Protein AF-D1VRU9-F1 (afdb_monomer)

InterPro domains:
  IPR003791 Protein of unknown function UPF0178 [PF02639] (17-142)
  IPR003791 Protein of unknown function UPF0178 [PTHR35146] (1-145)

pLDDT: mean 89.16, std 7.34, range [64.25, 97.62]

Secondary structure (DSSP, 8-state):
--EEEPTTGGGTHHHHHHHHHHHT--EEEEEETT-----SSSEEEEE-SSTTHHHHHHHHH--TT-EEE-S-HHHHHHHHHTT-EEE-TTSPEE-TTTHHHHHHHHHHHHHHHHTT-PPP-PPPPHHHHHHHHHHHHHHHHHH---EEEEE-TT-TTHHHHHHHHHHTT--EEEEETTS-HHHHHHHHHHHTT-GGGHHHHHTT----SEEEEGGGTEEEEHHHHHT-

Organism: NCBI:txid596330

Mean predicted aligned error: 10.33 Å

Sequence (228 aa):
MKVYLDSDAASIRDLAVEVCKEEKVEIILVKNYSQDFSTNYGTIINVDVESDAADLYIVNHLEKGDLVLTNDKGLSSLALARLAYVMDFGGNTINNLNIDSYLASRHMSRLMREQGIFTHFKKRKKSENINFESSLREFLRRNKKMLKLLVSSHCPDCPPALKYVEDNKINVEIIDITSSIKNLKYYLSFRDNNPYFDKIKKDGKVGIPLFIEDEGNKFYTFEEFKEK

Radius of gyration: 22.45 Å; Cα contacts (8 Å, |Δi|>4): 323; chains: 1; bounding box: 53×34×69 Å

Foldseek 3Di:
DEEEEFQPLPLCVVLLQVLCVVLVHAYEYEHEPVDDDDDPGHHYHYFHPDPCGSLVVCLVPDAAAYEYEDPDLVSCVSCVVNNYWYAYLQLDTDHPVCSVVSVVVVVVQVVCVVVVHDDDDDRDDPVSSVNNSVSSNVVCVVSPFAKEWEDEPPDPVAVVLVVVCVVVVPRHHYQHCHPDPVSVVLLCVQQVPDPVNPVVVVVVHPQPRWIATPSNPDIDHSVRVVVD

Nearest PDB structures (foldseek):
  3stg-assembly1_D  TM=2.030E-01  e=7.555E-01  Neisseria meningitidis MC58
  3qq0-assembly1_C  TM=1.825E-01  e=7.555E-01  Neisseria meningitidis MC58
  3qq1-assembly1_C  TM=1.664E-01  e=1.599E+00  Neisseria meningitidis MC58
  3qq1-assembly1_B  TM=1.923E-01  e=1.812E+00  Neisseria meningitidis MC58
  3qq1-assembly1_D  TM=1.787E-01  e=1.599E+00  Neisseria meningitidis MC58

Structure (mmCIF, N/CA/C/O backbone):
data_AF-D1VRU9-F1
#
_entry.id   AF-D1VRU9-F1
#
loop_
_atom_site.group_PDB
_atom_site.id
_atom_site.type_symbol
_atom_site.label_atom_id
_atom_site.label_alt_id
_atom_site.label_comp_id
_atom_site.label_asym_id
_atom_site.label_entity_id
_atom_site.label_seq_id
_atom_site.pdbx_PDB_ins_code
_atom_site.Cartn_x
_atom_site.Cartn_y
_atom_site.Cartn_z
_atom_site.occupancy
_atom_site.B_iso_or_equiv
_atom_site.auth_seq_id
_atom_site.auth_comp_id
_atom_site.auth_asym_id
_atom_site.auth_atom_id
_atom_site.pdbx_PDB_model_num
ATOM 1 N N . MET A 1 1 ? -2.348 -3.291 1.147 1.00 88.62 1 MET A N 1
ATOM 2 C CA . MET A 1 1 ? -1.610 -2.660 0.047 1.00 88.62 1 MET A CA 1
ATOM 3 C C . MET A 1 1 ? -0.245 -3.285 0.045 1.00 88.62 1 MET A C 1
ATOM 5 O O . MET A 1 1 ? 0.424 -3.236 1.076 1.00 88.62 1 MET A O 1
ATOM 9 N N . LYS A 1 2 ? 0.114 -3.866 -1.086 1.00 93.69 2 LYS A N 1
ATOM 10 C CA . LYS A 1 2 ? 1.449 -4.351 -1.406 1.00 93.69 2 LYS A CA 1
ATOM 11 C C . LYS A 1 2 ? 2.053 -3.443 -2.469 1.00 93.69 2 LYS A C 1
ATOM 13 O O . LYS A 1 2 ? 1.324 -2.839 -3.261 1.00 93.69 2 LYS A O 1
ATOM 18 N N . VAL A 1 3 ? 3.374 -3.340 -2.467 1.00 96.75 3 VAL A N 1
ATOM 19 C CA . VAL A 1 3 ? 4.134 -2.637 -3.502 1.00 96.75 3 VAL A CA 1
ATOM 20 C C . VAL A 1 3 ? 4.808 -3.677 -4.384 1.00 96.75 3 VAL A C 1
ATOM 22 O O . VAL A 1 3 ? 5.637 -4.439 -3.902 1.00 96.75 3 VAL A O 1
ATOM 25 N N . TYR A 1 4 ? 4.472 -3.716 -5.666 1.00 97.50 4 TYR A N 1
ATOM 26 C CA . TYR A 1 4 ? 5.132 -4.556 -6.658 1.00 97.50 4 TYR A CA 1
ATOM 27 C C . TYR A 1 4 ? 6.197 -3.744 -7.381 1.00 97.50 4 TYR A C 1
ATOM 29 O O . TYR A 1 4 ? 5.918 -2.676 -7.930 1.00 97.50 4 TYR A O 1
ATOM 37 N N . LEU A 1 5 ? 7.420 -4.257 -7.367 1.00 95.81 5 LEU A N 1
ATOM 38 C CA . LEU A 1 5 ? 8.555 -3.668 -8.049 1.00 95.81 5 LEU A CA 1
ATOM 39 C C . LEU A 1 5 ? 8.837 -4.449 -9.331 1.00 95.81 5 LEU A C 1
ATOM 41 O O . LEU A 1 5 ? 9.138 -5.643 -9.275 1.00 95.81 5 LEU A O 1
ATOM 45 N N . ASP A 1 6 ? 8.747 -3.745 -10.456 1.00 91.94 6 ASP A N 1
ATOM 46 C CA . ASP A 1 6 ? 9.086 -4.257 -11.780 1.00 91.94 6 ASP A CA 1
ATOM 47 C C . ASP A 1 6 ? 10.561 -4.697 -11.859 1.00 91.94 6 ASP A C 1
ATOM 49 O O . ASP A 1 6 ? 11.451 -4.133 -11.211 1.00 91.94 6 ASP A O 1
ATOM 53 N N . SER A 1 7 ? 10.821 -5.701 -12.687 1.00 82.62 7 SER A N 1
ATOM 54 C CA . SER A 1 7 ? 12.134 -6.297 -12.903 1.00 82.62 7 SER A CA 1
ATOM 55 C C . SER A 1 7 ? 13.158 -5.302 -13.466 1.00 82.62 7 SER A C 1
ATOM 57 O O . SER A 1 7 ? 14.346 -5.415 -13.159 1.00 82.62 7 SER A O 1
ATOM 59 N N . ASP A 1 8 ? 12.714 -4.268 -14.184 1.00 81.25 8 ASP A N 1
ATOM 60 C CA . ASP A 1 8 ? 13.576 -3.212 -14.734 1.00 81.25 8 ASP A CA 1
ATOM 61 C C . ASP A 1 8 ? 13.883 -2.076 -13.740 1.00 81.25 8 ASP A C 1
ATOM 63 O O . ASP A 1 8 ? 14.604 -1.116 -14.041 1.00 81.25 8 ASP A O 1
ATOM 67 N N . ALA A 1 9 ? 13.388 -2.174 -12.507 1.00 82.56 9 ALA A N 1
ATOM 68 C CA . ALA A 1 9 ? 13.493 -1.113 -11.513 1.00 82.56 9 ALA A CA 1
ATOM 69 C C . ALA A 1 9 ? 14.851 -1.032 -10.791 1.00 82.56 9 ALA A C 1
ATOM 71 O O . ALA A 1 9 ? 14.953 -0.427 -9.720 1.00 82.56 9 ALA A O 1
ATOM 72 N N . ALA A 1 10 ? 15.926 -1.583 -11.367 1.00 82.62 10 ALA A N 1
ATOM 73 C CA . ALA A 1 10 ? 17.262 -1.598 -10.761 1.00 82.62 10 ALA A CA 1
ATOM 74 C C . ALA A 1 10 ? 17.741 -0.203 -10.308 1.00 82.62 10 ALA A C 1
ATOM 76 O O . ALA A 1 10 ? 18.419 -0.079 -9.294 1.00 82.62 10 ALA A O 1
ATOM 77 N N . SER A 1 11 ? 17.347 0.859 -11.022 1.00 86.06 11 SER A N 1
ATOM 78 C CA . SER A 1 11 ? 17.746 2.242 -10.712 1.00 86.06 11 SER A CA 1
ATOM 79 C C . SER A 1 11 ? 17.115 2.845 -9.449 1.00 86.06 11 SER A C 1
ATOM 81 O O . SER A 1 11 ? 17.641 3.834 -8.937 1.00 86.06 11 SER A O 1
ATOM 83 N N . ILE A 1 12 ? 16.002 2.283 -8.966 1.00 92.00 12 ILE A N 1
ATOM 84 C CA . ILE A 1 12 ? 15.269 2.772 -7.785 1.00 92.00 12 ILE A CA 1
ATOM 85 C C . ILE A 1 12 ? 15.054 1.692 -6.722 1.00 92.00 12 ILE A C 1
ATOM 87 O O . ILE A 1 12 ? 14.467 1.981 -5.684 1.00 92.00 12 ILE A O 1
ATOM 91 N N . ARG A 1 13 ? 15.541 0.466 -6.959 1.00 93.31 13 ARG A N 1
ATOM 92 C CA . ARG A 1 13 ? 15.311 -0.716 -6.119 1.00 93.31 13 ARG A CA 1
ATOM 93 C C . ARG A 1 13 ? 15.604 -0.456 -4.646 1.00 93.31 13 ARG A C 1
ATOM 95 O O . ARG A 1 13 ? 14.711 -0.609 -3.820 1.00 93.31 13 ARG A O 1
ATOM 102 N N . ASP A 1 14 ? 16.823 -0.027 -4.333 1.00 92.75 14 ASP A N 1
ATOM 103 C CA . ASP A 1 14 ? 17.251 0.171 -2.944 1.00 92.75 14 ASP A CA 1
ATOM 104 C C . ASP A 1 14 ? 16.457 1.297 -2.267 1.00 92.75 14 ASP A C 1
ATOM 106 O O . ASP A 1 14 ? 16.075 1.175 -1.106 1.00 92.75 14 ASP A O 1
ATOM 110 N N . LEU A 1 15 ? 16.128 2.355 -3.019 1.00 94.38 15 LEU A N 1
ATOM 111 C CA . LEU A 1 15 ? 15.307 3.469 -2.533 1.00 94.38 15 LEU A CA 1
ATOM 112 C C . LEU A 1 15 ? 13.889 2.990 -2.196 1.00 94.38 15 LEU A C 1
ATOM 114 O O . LEU A 1 15 ? 13.353 3.308 -1.138 1.00 94.38 15 LEU A O 1
ATOM 118 N N . ALA A 1 16 ? 13.281 2.199 -3.086 1.00 95.94 16 ALA A N 1
ATOM 119 C CA . ALA A 1 16 ? 11.945 1.653 -2.884 1.00 95.94 16 ALA A CA 1
ATOM 120 C C . ALA A 1 16 ? 11.905 0.698 -1.685 1.00 95.94 16 ALA A C 1
ATOM 122 O O . ALA A 1 16 ? 10.985 0.788 -0.871 1.00 95.94 16 ALA A O 1
ATOM 123 N N . VAL A 1 17 ? 12.910 -0.175 -1.552 1.00 95.69 17 VAL A N 1
ATOM 124 C CA . VAL A 1 17 ? 13.040 -1.092 -0.413 1.00 95.69 17 VAL A CA 1
ATOM 125 C C . VAL A 1 17 ? 13.160 -0.318 0.897 1.00 95.69 17 VAL A C 1
ATOM 127 O O . VAL A 1 17 ? 12.420 -0.624 1.832 1.00 95.69 17 VAL A O 1
ATOM 130 N N . GLU A 1 18 ? 14.032 0.691 0.972 1.00 95.38 18 GLU A N 1
ATOM 131 C CA . GLU A 1 18 ? 14.231 1.449 2.212 1.00 95.38 18 GLU A CA 1
ATOM 132 C C . GLU A 1 18 ? 12.974 2.244 2.594 1.00 95.38 18 GLU A C 1
ATOM 134 O O . GLU A 1 18 ? 12.511 2.157 3.731 1.00 95.38 18 GLU A O 1
ATOM 139 N N . VAL A 1 19 ? 12.332 2.926 1.636 1.00 95.19 19 VAL A N 1
ATOM 140 C CA . VAL A 1 19 ? 11.079 3.657 1.898 1.00 95.19 19 VAL A CA 1
ATOM 141 C C . VAL A 1 19 ? 9.962 2.709 2.348 1.00 95.19 19 VAL A C 1
ATOM 143 O O . VAL A 1 19 ? 9.260 3.006 3.316 1.00 95.19 19 VAL A O 1
ATOM 146 N N . CYS A 1 20 ? 9.798 1.550 1.701 1.00 94.06 20 CYS A N 1
ATOM 147 C CA . CYS A 1 20 ? 8.778 0.573 2.100 1.00 94.06 20 CYS A CA 1
ATOM 148 C C . CYS A 1 20 ? 9.059 -0.016 3.487 1.00 94.06 20 CYS A C 1
ATOM 150 O O . CYS A 1 20 ? 8.130 -0.187 4.278 1.00 94.06 20 CYS A O 1
ATOM 152 N N . LYS A 1 21 ? 10.330 -0.266 3.815 1.00 92.12 21 LYS A N 1
ATOM 153 C CA . LYS A 1 21 ? 10.763 -0.741 5.133 1.00 92.12 21 LYS A CA 1
ATOM 154 C C . LYS A 1 21 ? 10.440 0.261 6.233 1.00 92.12 21 LYS A C 1
ATOM 156 O O . LYS A 1 21 ? 9.860 -0.120 7.252 1.00 92.12 21 LYS A O 1
ATOM 161 N N . GLU A 1 22 ? 10.770 1.532 6.026 1.00 89.75 22 GLU A N 1
ATOM 162 C CA . GLU A 1 22 ? 10.465 2.600 6.979 1.00 89.75 22 GLU A CA 1
ATOM 163 C C . GLU A 1 22 ? 8.955 2.773 7.183 1.00 89.75 22 GLU A C 1
ATOM 165 O O . GLU A 1 22 ? 8.479 2.891 8.315 1.00 89.75 22 GLU A O 1
ATOM 170 N N . GLU A 1 23 ? 8.182 2.726 6.097 1.00 87.88 23 GLU A N 1
ATOM 171 C CA . GLU A 1 23 ? 6.725 2.857 6.151 1.00 87.88 23 GLU A CA 1
ATOM 172 C C . GLU A 1 23 ? 6.017 1.539 6.532 1.00 87.88 23 GLU A C 1
ATOM 174 O O . GLU A 1 23 ? 4.792 1.531 6.691 1.00 87.88 23 GLU A O 1
ATOM 179 N N . LYS A 1 24 ? 6.766 0.450 6.768 1.00 87.94 24 LYS A N 1
ATOM 180 C CA . LYS A 1 24 ? 6.277 -0.901 7.108 1.00 87.94 24 LYS A CA 1
ATOM 181 C C . LYS A 1 24 ? 5.238 -1.428 6.110 1.00 87.94 24 LYS A C 1
ATOM 183 O O . LYS A 1 24 ? 4.194 -1.944 6.512 1.00 87.94 24 LYS A O 1
ATOM 188 N N . VAL A 1 25 ? 5.507 -1.260 4.821 1.00 89.88 25 VAL A N 1
ATOM 189 C CA . VAL A 1 25 ? 4.663 -1.745 3.725 1.00 89.88 25 VAL A CA 1
ATOM 190 C C . VAL A 1 25 ? 5.362 -2.910 3.035 1.00 89.88 25 VAL A C 1
ATOM 192 O O . VAL A 1 25 ? 6.539 -2.825 2.699 1.00 89.88 25 VAL A O 1
ATOM 195 N N . GLU A 1 26 ? 4.626 -3.996 2.809 1.00 92.50 26 GLU A N 1
ATOM 196 C CA . GLU A 1 26 ? 5.139 -5.160 2.088 1.00 92.50 26 GLU A CA 1
ATOM 197 C C . GLU A 1 26 ? 5.526 -4.780 0.651 1.00 92.50 26 GLU A C 1
ATOM 199 O O . GLU A 1 26 ? 4.712 -4.225 -0.093 1.00 92.50 26 GLU A O 1
ATOM 204 N N . ILE A 1 27 ? 6.762 -5.104 0.264 1.00 95.81 27 ILE A N 1
ATOM 205 C CA . ILE A 1 27 ? 7.284 -4.929 -1.093 1.00 95.81 27 ILE A CA 1
ATOM 206 C C . ILE A 1 27 ? 7.633 -6.292 -1.704 1.00 95.81 27 ILE A C 1
ATOM 208 O O . ILE A 1 27 ? 8.299 -7.114 -1.071 1.00 95.81 27 ILE A O 1
ATOM 212 N N . ILE A 1 28 ? 7.179 -6.523 -2.934 1.00 96.38 28 ILE A N 1
ATOM 213 C CA . ILE A 1 28 ? 7.404 -7.730 -3.729 1.00 96.38 28 ILE A CA 1
ATOM 214 C C . ILE A 1 28 ? 8.260 -7.345 -4.932 1.00 96.38 28 ILE A C 1
ATOM 216 O O . ILE A 1 28 ? 7.836 -6.572 -5.789 1.00 96.38 28 ILE A O 1
ATOM 220 N N . LEU A 1 29 ? 9.476 -7.879 -4.988 1.00 94.94 29 LEU A N 1
ATOM 221 C CA . LEU A 1 29 ? 10.435 -7.639 -6.055 1.00 94.94 29 LEU A CA 1
ATOM 222 C C . LEU A 1 29 ? 10.354 -8.792 -7.048 1.00 94.94 29 LEU A C 1
ATOM 224 O O . LEU A 1 29 ? 10.770 -9.908 -6.733 1.00 94.94 29 LEU A O 1
ATOM 228 N N . VAL A 1 30 ? 9.817 -8.523 -8.235 1.00 92.69 30 VAL A N 1
ATOM 229 C CA . VAL A 1 30 ? 9.683 -9.528 -9.292 1.00 92.69 30 VAL A CA 1
ATOM 230 C C . VAL A 1 30 ? 10.892 -9.408 -10.204 1.00 92.69 30 VAL A C 1
ATOM 232 O O . VAL A 1 30 ? 11.130 -8.357 -10.789 1.00 92.69 30 VAL A O 1
ATOM 235 N N . LYS A 1 31 ? 11.695 -10.466 -10.297 1.00 87.56 31 LYS A N 1
ATOM 236 C CA . LYS A 1 31 ? 12.909 -10.487 -11.116 1.00 87.56 31 LYS A CA 1
ATOM 237 C C . LYS A 1 31 ? 12.966 -11.753 -11.953 1.00 87.56 31 LYS A C 1
ATOM 239 O O . LYS A 1 31 ? 12.478 -12.798 -11.537 1.00 87.56 31 LYS A O 1
ATOM 244 N N . ASN A 1 32 ? 13.608 -11.677 -13.110 1.00 85.56 32 ASN A N 1
ATOM 245 C CA . ASN A 1 32 ? 13.944 -12.881 -13.860 1.00 85.56 32 ASN A CA 1
ATOM 246 C C . ASN A 1 32 ? 15.225 -13.532 -13.299 1.00 85.56 32 ASN A C 1
ATOM 248 O O . ASN A 1 32 ? 16.009 -12.894 -12.588 1.00 85.56 32 ASN A O 1
ATOM 252 N N . TYR A 1 33 ? 15.474 -14.795 -13.652 1.00 80.12 33 TYR A N 1
ATOM 253 C CA . TYR A 1 33 ? 16.666 -15.534 -13.203 1.00 80.12 33 TYR A CA 1
ATOM 254 C C . TYR A 1 33 ? 18.010 -14.920 -13.630 1.00 80.12 33 TYR A C 1
ATOM 256 O O . TYR A 1 33 ? 19.039 -15.252 -13.048 1.00 80.12 33 TYR A O 1
ATOM 264 N N . SER A 1 34 ? 18.029 -14.022 -14.620 1.00 77.56 34 SER A N 1
ATOM 265 C CA . SER A 1 34 ? 19.265 -13.358 -15.061 1.00 77.56 34 SER A CA 1
ATOM 266 C C . SER A 1 34 ? 19.738 -12.248 -14.113 1.00 77.56 34 SER A C 1
ATOM 268 O O . SER A 1 34 ? 20.889 -11.819 -14.190 1.00 77.56 34 SER A O 1
ATOM 270 N N . GLN A 1 35 ? 18.868 -11.781 -13.213 1.00 77.19 35 GLN A N 1
ATOM 271 C CA . GLN A 1 35 ? 19.180 -10.718 -12.266 1.00 77.19 35 GLN A CA 1
ATOM 272 C C . GLN A 1 35 ? 19.661 -11.271 -10.923 1.00 77.19 35 GLN A C 1
ATOM 274 O O . GLN A 1 35 ? 18.894 -11.859 -10.152 1.00 77.19 35 GLN A O 1
ATOM 279 N N . ASP A 1 36 ? 20.914 -10.983 -10.582 1.00 80.38 36 ASP A N 1
ATOM 280 C CA . ASP A 1 36 ? 21.481 -11.355 -9.289 1.00 80.38 36 ASP A CA 1
ATOM 281 C C . ASP A 1 36 ? 21.403 -10.196 -8.284 1.00 80.38 36 ASP A C 1
ATOM 283 O O . ASP A 1 36 ? 22.070 -9.171 -8.422 1.00 80.38 36 ASP A O 1
ATOM 287 N N . PHE A 1 37 ? 20.519 -10.342 -7.296 1.00 83.69 37 PHE A N 1
ATOM 288 C CA . PHE A 1 37 ? 20.424 -9.465 -6.131 1.00 83.69 37 PHE A CA 1
ATOM 289 C C . PHE A 1 37 ? 19.617 -10.140 -5.020 1.00 83.69 37 PHE A C 1
ATOM 291 O O . PHE A 1 37 ? 18.732 -10.966 -5.282 1.00 83.69 37 PHE A O 1
ATOM 298 N N . SER A 1 38 ? 19.888 -9.715 -3.789 1.00 82.31 38 SER A N 1
ATOM 299 C CA . SER A 1 38 ? 19.162 -10.072 -2.571 1.00 82.31 38 SER A CA 1
ATOM 300 C C . SER A 1 38 ? 18.751 -8.809 -1.815 1.00 82.31 38 SER A C 1
ATOM 302 O O . SER A 1 38 ? 19.408 -7.777 -1.932 1.00 82.31 38 SER A O 1
ATOM 304 N N . THR A 1 39 ? 17.699 -8.893 -1.005 1.00 84.31 39 THR A N 1
ATOM 305 C CA . THR A 1 39 ? 17.278 -7.813 -0.105 1.00 84.31 39 THR A CA 1
ATOM 306 C C . THR A 1 39 ? 17.042 -8.358 1.299 1.00 84.31 39 THR A C 1
ATOM 308 O O . THR A 1 39 ? 16.624 -9.502 1.462 1.00 84.31 39 THR A O 1
ATOM 311 N N . ASN A 1 40 ? 17.286 -7.522 2.309 1.00 81.75 40 ASN A N 1
ATOM 312 C CA . ASN A 1 40 ? 16.986 -7.831 3.709 1.00 81.75 40 ASN A CA 1
ATOM 313 C C . ASN A 1 40 ? 15.536 -7.475 4.088 1.00 81.75 40 ASN A C 1
ATOM 315 O O . ASN A 1 40 ? 15.113 -7.730 5.214 1.00 81.75 40 ASN A O 1
ATOM 319 N N . TYR A 1 41 ? 14.791 -6.843 3.176 1.00 89.62 41 TYR A N 1
ATOM 320 C CA . TYR A 1 41 ? 13.390 -6.481 3.357 1.00 89.62 41 TYR A CA 1
ATOM 321 C C . TYR A 1 41 ? 12.618 -6.635 2.045 1.00 89.62 41 TYR A C 1
ATOM 323 O O . TYR A 1 41 ? 13.042 -6.123 1.007 1.00 89.62 41 TYR A O 1
ATOM 331 N N . GLY A 1 42 ? 11.473 -7.312 2.113 1.00 89.44 42 GLY A N 1
ATOM 332 C CA . GLY A 1 42 ? 10.635 -7.626 0.958 1.00 89.44 42 GLY A CA 1
ATOM 333 C C . GLY A 1 42 ? 10.768 -9.068 0.475 1.00 89.44 42 GLY A C 1
ATOM 334 O O . GLY A 1 42 ? 11.710 -9.782 0.820 1.00 89.44 42 GLY A O 1
ATOM 335 N N . THR A 1 43 ? 9.801 -9.482 -0.336 1.00 93.19 43 THR A N 1
ATOM 336 C CA . THR A 1 43 ? 9.732 -10.820 -0.928 1.00 93.19 43 THR A CA 1
ATOM 337 C C . THR A 1 43 ? 10.296 -10.768 -2.339 1.00 93.19 43 THR A C 1
ATOM 339 O O . THR A 1 43 ? 9.848 -9.961 -3.149 1.00 93.19 43 THR A O 1
ATOM 342 N N . ILE A 1 44 ? 11.262 -11.630 -2.656 1.00 92.31 44 ILE A N 1
ATOM 343 C CA . ILE A 1 44 ? 11.765 -11.778 -4.026 1.00 92.31 44 ILE A CA 1
ATOM 344 C C . ILE A 1 44 ? 11.008 -12.912 -4.707 1.00 92.31 44 ILE A C 1
ATOM 346 O O . ILE A 1 44 ? 10.978 -14.033 -4.200 1.00 92.31 44 ILE A O 1
ATOM 350 N N . ILE A 1 45 ? 10.457 -12.625 -5.881 1.00 93.44 45 ILE A N 1
ATOM 351 C CA . ILE A 1 45 ? 9.858 -13.613 -6.773 1.00 93.44 45 ILE A CA 1
ATOM 352 C C . ILE A 1 45 ? 10.752 -13.751 -7.997 1.00 93.44 45 ILE A C 1
ATOM 354 O O . ILE A 1 45 ? 11.021 -12.767 -8.685 1.00 93.44 45 ILE A O 1
ATOM 358 N N . ASN A 1 46 ? 11.187 -14.981 -8.266 1.00 90.75 46 ASN A N 1
ATOM 359 C CA . ASN A 1 46 ? 11.900 -15.320 -9.490 1.00 90.75 46 ASN A CA 1
ATOM 360 C C . ASN A 1 46 ? 10.901 -15.822 -10.530 1.00 90.75 46 ASN A C 1
ATOM 362 O O . ASN A 1 46 ? 10.137 -16.744 -10.248 1.00 90.75 46 ASN A O 1
ATOM 366 N N . VAL A 1 47 ? 10.928 -15.221 -11.713 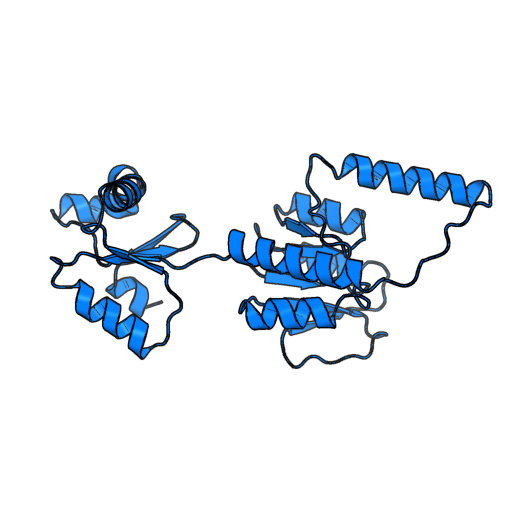1.00 89.50 47 VAL A N 1
ATOM 367 C CA . VAL A 1 47 ? 10.158 -15.648 -12.884 1.00 89.50 47 VAL A CA 1
ATOM 368 C C . VAL A 1 47 ? 11.094 -16.114 -13.998 1.00 89.50 47 VAL A C 1
ATOM 370 O O . VAL A 1 47 ? 12.296 -15.822 -13.982 1.00 89.50 47 VAL A O 1
ATOM 373 N N . ASP A 1 48 ? 10.538 -16.828 -14.973 1.00 85.81 48 ASP A N 1
ATOM 374 C CA . ASP A 1 48 ? 11.268 -17.254 -16.165 1.00 85.81 48 ASP A CA 1
ATOM 375 C C . ASP A 1 48 ? 11.823 -16.064 -16.965 1.00 85.81 48 ASP A C 1
ATOM 377 O O . ASP A 1 48 ? 11.426 -14.912 -16.797 1.00 85.81 48 ASP A O 1
ATOM 381 N N . VAL A 1 49 ? 12.792 -16.341 -17.840 1.00 77.44 49 VAL A N 1
ATOM 382 C CA . VAL A 1 49 ? 13.499 -15.320 -18.642 1.00 77.44 49 VAL A CA 1
ATOM 383 C C . VAL A 1 49 ? 12.668 -14.855 -19.853 1.00 77.44 49 VAL A C 1
ATOM 385 O O . VAL A 1 49 ? 13.124 -14.034 -20.646 1.00 77.44 49 VAL A O 1
ATOM 388 N N . GLU A 1 50 ? 11.444 -15.360 -20.013 1.00 80.06 50 GLU A N 1
ATOM 389 C CA . GLU A 1 50 ? 10.532 -14.916 -21.068 1.00 80.06 50 GLU A CA 1
ATOM 390 C C . GLU A 1 50 ? 10.187 -13.429 -20.917 1.00 80.06 50 GLU A C 1
ATOM 392 O O . GLU A 1 50 ? 10.098 -12.907 -19.804 1.00 80.06 50 GLU A O 1
ATOM 397 N N . SER A 1 51 ? 9.994 -12.745 -22.050 1.00 69.81 51 SER A N 1
ATOM 398 C CA . SER A 1 51 ? 9.952 -11.277 -22.112 1.00 69.81 51 SER A CA 1
ATOM 399 C C . SER A 1 51 ? 8.870 -10.638 -21.243 1.00 69.81 51 SER A C 1
ATOM 401 O O . SER A 1 51 ? 9.059 -9.512 -20.798 1.00 69.81 51 SER A O 1
ATOM 403 N N . ASP A 1 52 ? 7.784 -11.364 -20.967 1.00 82.12 52 ASP A N 1
ATOM 404 C CA . ASP A 1 52 ? 6.593 -10.829 -20.300 1.00 82.12 52 ASP A CA 1
ATOM 405 C C . ASP A 1 52 ? 6.296 -11.554 -18.971 1.00 82.12 52 ASP A C 1
ATOM 407 O O . ASP A 1 52 ? 5.263 -11.320 -18.340 1.00 82.12 52 ASP A O 1
ATOM 411 N N . ALA A 1 53 ? 7.181 -12.455 -18.521 1.00 88.12 53 ALA A N 1
ATOM 412 C CA . ALA A 1 53 ? 6.923 -13.296 -17.350 1.00 88.12 53 ALA A CA 1
ATOM 413 C C . ALA A 1 53 ? 6.770 -12.474 -16.058 1.00 88.12 53 ALA A C 1
ATOM 415 O O . ALA A 1 53 ? 5.931 -12.792 -15.211 1.00 88.12 53 ALA A O 1
ATOM 416 N N . ALA A 1 54 ? 7.550 -11.397 -15.915 1.00 88.75 54 ALA A N 1
ATOM 417 C CA . ALA A 1 54 ? 7.478 -10.504 -14.760 1.00 88.75 54 ALA A CA 1
ATOM 418 C C . ALA A 1 54 ? 6.160 -9.720 -14.744 1.00 88.75 54 ALA A C 1
ATOM 420 O O . ALA A 1 54 ? 5.446 -9.739 -13.739 1.00 88.75 54 ALA A O 1
ATOM 421 N N . ASP A 1 55 ? 5.804 -9.105 -15.873 1.00 92.25 55 ASP A N 1
ATOM 422 C CA . ASP A 1 55 ? 4.565 -8.345 -16.044 1.00 92.25 55 ASP A CA 1
ATOM 423 C C . ASP A 1 55 ? 3.340 -9.218 -15.773 1.00 92.25 55 ASP A C 1
ATOM 425 O O . ASP A 1 55 ? 2.456 -8.845 -14.996 1.00 92.25 55 ASP A O 1
ATOM 429 N N . LEU A 1 56 ? 3.314 -10.420 -16.358 1.00 92.31 56 LEU A N 1
ATOM 430 C CA . LEU A 1 56 ? 2.228 -11.377 -16.178 1.00 92.31 56 LEU A CA 1
ATOM 431 C C . LEU A 1 56 ? 2.108 -11.821 -14.717 1.00 92.31 56 LEU A C 1
ATOM 433 O O . LEU A 1 56 ? 0.996 -11.889 -14.186 1.00 92.31 56 LEU A O 1
ATOM 437 N N . TYR A 1 57 ? 3.235 -12.089 -14.048 1.00 95.06 57 TYR A N 1
ATOM 438 C CA . TYR A 1 57 ? 3.229 -12.416 -12.626 1.00 95.06 57 TYR A CA 1
ATOM 439 C C . TYR A 1 57 ? 2.627 -11.274 -11.806 1.00 95.06 57 TYR A C 1
ATOM 441 O O . TYR A 1 57 ? 1.711 -11.521 -11.021 1.00 95.06 57 TYR A O 1
ATOM 449 N N . ILE A 1 58 ? 3.098 -10.036 -12.001 1.00 95.81 58 ILE A N 1
ATOM 450 C CA . ILE A 1 58 ? 2.595 -8.868 -11.267 1.00 95.81 58 ILE A CA 1
ATOM 451 C C . ILE A 1 58 ? 1.080 -8.763 -11.463 1.00 95.81 58 ILE A C 1
ATOM 453 O O . ILE A 1 58 ? 0.335 -8.817 -10.487 1.00 95.81 58 ILE A O 1
ATOM 457 N N . VAL A 1 59 ? 0.608 -8.706 -12.710 1.00 95.88 59 VAL A N 1
ATOM 458 C CA . VAL A 1 59 ? -0.815 -8.499 -13.033 1.00 95.88 59 VAL A CA 1
ATOM 459 C C . VAL A 1 59 ? -1.718 -9.572 -12.424 1.00 95.88 59 VAL A C 1
ATOM 461 O O . VAL A 1 59 ? -2.782 -9.242 -11.887 1.00 95.88 59 VAL A O 1
ATOM 464 N N . ASN A 1 60 ? -1.288 -10.836 -12.456 1.00 95.50 60 ASN A N 1
ATOM 465 C CA . ASN A 1 60 ? -2.061 -11.957 -11.919 1.00 95.50 60 ASN A CA 1
ATOM 466 C C . ASN A 1 60 ? -2.169 -11.947 -10.387 1.00 95.50 60 ASN A C 1
ATOM 468 O O . ASN A 1 60 ? -3.139 -12.482 -9.850 1.00 95.50 60 ASN A O 1
ATOM 472 N N . HIS A 1 61 ? -1.216 -11.327 -9.688 1.00 96.12 61 HIS A N 1
ATOM 473 C CA . HIS A 1 61 ? -1.183 -11.272 -8.221 1.00 96.12 61 HIS A CA 1
ATOM 474 C C . HIS A 1 61 ? -1.635 -9.920 -7.650 1.00 96.12 61 HIS A C 1
ATOM 476 O O . HIS A 1 61 ? -1.713 -9.764 -6.430 1.00 96.12 61 HIS A O 1
ATOM 482 N N . LEU A 1 62 ? -1.950 -8.941 -8.504 1.00 96.12 62 LEU A N 1
ATOM 483 C CA . LEU A 1 62 ? -2.447 -7.641 -8.063 1.00 96.12 62 LEU A CA 1
ATOM 484 C C . LEU A 1 62 ? -3.838 -7.735 -7.441 1.00 96.12 62 LEU A C 1
ATOM 486 O O . LEU A 1 62 ? -4.771 -8.285 -8.040 1.00 96.12 62 LEU A O 1
ATOM 490 N N . GLU A 1 63 ? -3.999 -7.072 -6.299 1.00 91.62 63 GLU A N 1
ATOM 491 C CA . GLU A 1 63 ? -5.291 -6.745 -5.708 1.00 91.62 63 GLU A CA 1
ATOM 492 C C . GLU A 1 63 ? -5.616 -5.252 -5.875 1.00 91.62 63 GLU A C 1
ATOM 494 O O . GLU A 1 63 ? -4.753 -4.402 -6.114 1.00 91.62 63 GLU A O 1
ATOM 499 N N . LYS A 1 64 ? -6.902 -4.909 -5.730 1.00 89.12 64 LYS A N 1
ATOM 500 C CA . LYS A 1 64 ? -7.354 -3.515 -5.769 1.00 89.12 64 LYS A CA 1
ATOM 501 C C . LYS A 1 64 ? -6.626 -2.694 -4.700 1.00 89.12 64 LYS A C 1
ATOM 503 O O . LYS A 1 64 ? -6.679 -3.016 -3.512 1.00 89.12 64 LYS A O 1
ATOM 508 N N . GLY A 1 65 ? -6.058 -1.567 -5.119 1.00 88.88 65 GLY A N 1
ATOM 509 C CA . GLY A 1 65 ? -5.347 -0.644 -4.240 1.00 88.88 65 GLY A CA 1
ATOM 510 C C . GLY A 1 65 ? -3.905 -1.044 -3.926 1.00 88.88 65 GLY A C 1
ATOM 511 O O . GLY A 1 65 ? -3.284 -0.374 -3.106 1.00 88.88 65 GLY A O 1
ATOM 512 N N . ASP A 1 66 ? -3.355 -2.086 -4.549 1.00 94.75 66 ASP A N 1
ATOM 513 C CA . ASP A 1 66 ? -1.904 -2.296 -4.562 1.00 94.75 66 ASP A CA 1
ATOM 514 C C . ASP A 1 66 ? -1.199 -1.227 -5.407 1.00 94.75 66 ASP A C 1
ATOM 516 O O . ASP A 1 66 ? -1.841 -0.507 -6.170 1.00 94.75 66 ASP A O 1
ATOM 520 N N . LEU A 1 67 ? 0.116 -1.087 -5.245 1.00 96.56 67 LEU A N 1
ATOM 521 C CA . LEU A 1 67 ? 0.940 -0.132 -5.989 1.00 96.56 67 LEU A CA 1
ATOM 522 C C . LEU A 1 67 ? 1.949 -0.880 -6.862 1.00 96.56 67 LEU A C 1
ATOM 524 O O . LEU A 1 67 ? 2.698 -1.704 -6.353 1.00 96.56 67 LEU A O 1
ATOM 528 N N . VAL A 1 68 ? 2.020 -0.543 -8.147 1.00 97.62 68 VAL A N 1
ATOM 529 C CA . VAL A 1 68 ? 3.060 -1.014 -9.071 1.00 97.62 68 VAL A CA 1
ATOM 530 C C . VAL A 1 68 ? 4.054 0.107 -9.350 1.00 97.62 68 VAL A C 1
ATOM 532 O O . VAL A 1 68 ? 3.666 1.219 -9.713 1.00 97.62 68 VAL A O 1
ATOM 535 N N . LEU A 1 69 ? 5.341 -0.195 -9.200 1.00 97.25 69 LEU A N 1
ATOM 536 C CA . LEU A 1 69 ? 6.450 0.679 -9.564 1.00 97.25 69 LEU A CA 1
ATOM 537 C C . LEU A 1 69 ? 7.027 0.219 -10.905 1.00 97.25 69 LEU A C 1
ATOM 539 O O . LEU A 1 69 ? 7.740 -0.782 -10.944 1.00 97.25 69 LEU A O 1
ATOM 543 N N . THR A 1 70 ? 6.721 0.930 -11.992 1.00 94.62 70 THR A N 1
ATOM 544 C CA . THR A 1 70 ? 7.147 0.559 -13.354 1.00 94.62 70 THR A CA 1
ATOM 545 C C . THR A 1 70 ? 7.242 1.773 -14.281 1.00 94.62 70 THR A C 1
ATOM 547 O O . THR A 1 70 ? 6.487 2.734 -14.148 1.00 94.62 70 THR A O 1
ATOM 550 N N . ASN A 1 71 ? 8.153 1.712 -15.254 1.00 90.88 71 ASN A N 1
ATOM 551 C CA . ASN A 1 71 ? 8.164 2.615 -16.409 1.00 90.88 71 ASN A CA 1
ATOM 552 C C . ASN A 1 71 ? 7.525 1.980 -17.659 1.00 90.88 71 ASN A C 1
ATOM 554 O O . ASN A 1 71 ? 7.379 2.666 -18.681 1.00 90.88 71 ASN A O 1
ATOM 558 N N . ASP A 1 72 ? 7.165 0.694 -17.610 1.00 89.81 72 ASP A N 1
ATOM 559 C CA . ASP A 1 72 ? 6.495 0.028 -18.715 1.00 89.81 72 ASP A CA 1
ATOM 560 C C . ASP A 1 72 ? 5.025 0.457 -18.786 1.00 89.81 72 ASP A C 1
ATOM 562 O O . ASP A 1 72 ? 4.255 0.420 -17.822 1.00 89.81 72 ASP A O 1
ATOM 566 N N . LYS A 1 73 ? 4.634 0.918 -19.972 1.00 86.06 73 LYS A N 1
ATOM 567 C CA . LYS A 1 73 ? 3.302 1.483 -20.219 1.00 86.06 73 LYS A CA 1
ATOM 568 C C . LYS A 1 73 ? 2.238 0.401 -20.391 1.00 86.06 73 LYS A C 1
ATOM 570 O O . LYS A 1 73 ? 1.079 0.655 -20.069 1.00 86.06 73 LYS A O 1
ATOM 575 N N . GLY A 1 74 ? 2.622 -0.766 -20.904 1.00 89.12 74 GLY A N 1
ATOM 576 C CA . GLY A 1 74 ? 1.767 -1.946 -20.975 1.00 89.12 74 GLY A CA 1
ATOM 577 C C . GLY A 1 74 ? 1.437 -2.434 -19.571 1.00 89.12 74 GLY A C 1
ATOM 578 O O . GLY A 1 74 ? 0.258 -2.475 -19.215 1.00 89.12 74 GLY A O 1
ATOM 579 N N . LEU A 1 75 ? 2.458 -2.656 -18.737 1.00 92.38 75 LEU A N 1
ATOM 580 C CA . LEU A 1 75 ? 2.265 -3.022 -17.333 1.00 92.38 75 LEU A CA 1
ATOM 581 C C . LEU A 1 75 ? 1.464 -1.956 -16.572 1.00 92.38 75 LEU A C 1
ATOM 583 O O . LEU A 1 75 ? 0.530 -2.295 -15.847 1.00 92.38 75 LEU A O 1
ATOM 587 N N . SER A 1 76 ? 1.748 -0.666 -16.797 1.00 93.44 76 SER A N 1
ATOM 588 C CA . SER A 1 76 ? 0.960 0.436 -16.220 1.00 93.44 76 SER A CA 1
ATOM 589 C C . SER A 1 76 ? -0.527 0.331 -16.577 1.00 93.44 76 SER A C 1
ATOM 591 O O . SER A 1 76 ? -1.389 0.462 -15.711 1.00 93.44 76 SER A O 1
ATOM 593 N N . SER A 1 77 ? -0.845 0.080 -17.851 1.00 90.94 77 SER A N 1
ATOM 594 C CA . SER A 1 77 ? -2.228 -0.051 -18.318 1.00 90.94 77 SER A CA 1
ATOM 595 C C . SER A 1 77 ? -2.927 -1.266 -17.699 1.00 90.94 77 SER A C 1
ATOM 597 O O . SER A 1 77 ? -4.058 -1.145 -17.220 1.00 90.94 77 SER A O 1
ATOM 599 N N . LEU A 1 78 ? -2.241 -2.411 -17.635 1.00 93.31 78 LEU A N 1
ATOM 600 C CA . LEU A 1 78 ? -2.769 -3.637 -17.032 1.00 93.31 78 LEU A CA 1
ATOM 601 C C . LEU A 1 78 ? -3.004 -3.475 -15.523 1.00 93.31 78 LEU A C 1
ATOM 603 O O . LEU A 1 78 ? -4.048 -3.884 -15.012 1.00 93.31 78 LEU A O 1
ATOM 607 N N . ALA A 1 79 ? -2.084 -2.822 -14.813 1.00 95.25 79 ALA A N 1
ATOM 608 C CA . ALA A 1 79 ? -2.226 -2.532 -13.390 1.00 95.25 79 ALA A CA 1
ATOM 609 C C . ALA A 1 79 ? -3.422 -1.605 -13.106 1.00 95.25 79 ALA A C 1
ATOM 611 O O . ALA A 1 79 ? -4.226 -1.886 -12.213 1.00 95.25 79 ALA A O 1
ATOM 612 N N . LEU A 1 80 ? -3.611 -0.551 -13.910 1.00 93.06 80 LEU A N 1
ATOM 613 C CA . LEU A 1 80 ? -4.781 0.329 -13.797 1.00 93.06 80 LEU A CA 1
ATOM 614 C C . LEU A 1 80 ? -6.097 -0.427 -14.035 1.00 93.06 80 LEU A C 1
ATOM 616 O O . LEU A 1 80 ? -7.068 -0.208 -13.307 1.00 93.06 80 LEU A O 1
ATOM 620 N N . ALA A 1 81 ? -6.128 -1.359 -14.993 1.00 92.38 81 ALA A N 1
ATOM 621 C CA . ALA A 1 81 ? -7.297 -2.207 -15.240 1.00 92.38 81 ALA A CA 1
ATOM 622 C C . ALA A 1 81 ? -7.642 -3.113 -14.038 1.00 92.38 81 ALA A C 1
ATOM 624 O O . ALA A 1 81 ? -8.811 -3.432 -13.816 1.00 92.38 81 ALA A O 1
ATOM 625 N N . ARG A 1 82 ? -6.647 -3.477 -13.216 1.00 92.81 82 ARG A N 1
ATOM 626 C CA . ARG A 1 82 ? -6.819 -4.203 -11.942 1.00 92.81 82 ARG A CA 1
ATOM 627 C C . ARG A 1 82 ? -7.208 -3.299 -10.765 1.00 92.81 82 ARG A C 1
ATOM 629 O O . ARG A 1 82 ? -7.323 -3.785 -9.642 1.00 92.81 82 ARG A O 1
ATOM 636 N N . LEU A 1 83 ? -7.450 -2.006 -11.005 1.00 89.75 83 LEU A N 1
ATOM 637 C CA . LEU A 1 83 ? -7.690 -0.988 -9.975 1.00 89.75 83 LEU A CA 1
ATOM 638 C C . LEU A 1 83 ? -6.519 -0.862 -8.982 1.00 89.75 83 LEU A C 1
ATOM 640 O O . LEU A 1 83 ? -6.724 -0.516 -7.813 1.00 89.75 83 LEU A O 1
ATOM 644 N N . ALA A 1 84 ? -5.304 -1.163 -9.443 1.00 94.12 84 ALA A N 1
ATOM 645 C CA . ALA A 1 84 ? -4.073 -0.867 -8.730 1.00 94.12 84 ALA A CA 1
ATOM 646 C C . ALA A 1 84 ? -3.598 0.553 -9.067 1.00 94.12 84 ALA A C 1
ATOM 648 O O . ALA A 1 84 ? -3.950 1.139 -10.095 1.00 94.12 84 ALA A O 1
ATOM 649 N N . TYR A 1 85 ? -2.792 1.114 -8.180 1.00 95.56 85 TYR A N 1
ATOM 650 C CA . TYR A 1 85 ? -2.070 2.352 -8.405 1.00 95.56 85 TYR A CA 1
ATOM 651 C C . TYR A 1 85 ? -0.770 2.080 -9.149 1.00 95.56 85 TYR A C 1
ATOM 653 O O . TYR A 1 85 ? -0.179 1.009 -9.022 1.00 95.56 85 TYR A O 1
ATOM 661 N N . VAL A 1 86 ? -0.294 3.077 -9.889 1.00 96.12 86 VAL A N 1
ATOM 662 C CA . VAL A 1 86 ? 0.954 2.982 -10.642 1.00 96.12 86 VAL A CA 1
ATOM 663 C C . VAL A 1 86 ? 1.791 4.229 -10.397 1.00 96.12 86 VAL A C 1
ATOM 665 O O . VAL A 1 86 ? 1.274 5.350 -10.432 1.00 96.12 86 VAL A O 1
ATOM 668 N N . MET A 1 87 ? 3.085 4.039 -10.158 1.00 95.75 87 MET A N 1
ATOM 669 C CA . MET A 1 87 ? 4.061 5.116 -10.057 1.00 95.75 87 MET A CA 1
ATOM 670 C C . MET A 1 87 ? 5.281 4.798 -10.919 1.00 95.75 87 MET A C 1
ATOM 672 O O . MET A 1 87 ? 5.810 3.688 -10.887 1.00 95.75 87 MET A O 1
ATOM 676 N N . ASP A 1 88 ? 5.720 5.790 -11.685 1.00 94.00 88 ASP A N 1
ATOM 677 C CA . ASP A 1 88 ? 6.919 5.677 -12.505 1.00 94.00 88 ASP A CA 1
ATOM 678 C C . ASP A 1 88 ? 8.195 5.809 -11.659 1.00 94.00 88 ASP A C 1
ATOM 680 O O . ASP A 1 88 ? 8.178 6.227 -10.495 1.00 94.00 88 ASP A O 1
ATOM 684 N N . PHE A 1 89 ? 9.350 5.496 -12.241 1.00 92.81 89 PHE A N 1
ATOM 685 C CA . PHE A 1 89 ? 10.614 5.628 -11.515 1.00 92.81 89 PHE A CA 1
ATOM 686 C C . PHE A 1 89 ? 10.968 7.093 -11.225 1.00 92.81 89 PHE A C 1
ATOM 688 O O . PHE A 1 89 ? 11.881 7.344 -10.447 1.00 92.81 89 PHE A O 1
ATOM 695 N N . GLY A 1 90 ? 10.308 8.078 -11.833 1.00 91.00 90 GLY A N 1
ATOM 696 C CA . GLY A 1 90 ? 10.470 9.502 -11.527 1.00 91.00 90 GLY A CA 1
ATOM 697 C C . GLY A 1 90 ? 9.706 9.963 -10.279 1.00 91.00 90 GLY A C 1
ATOM 698 O O . GLY A 1 90 ? 9.989 11.055 -9.783 1.00 91.00 90 GLY A O 1
ATOM 699 N N . GLY A 1 91 ? 8.789 9.142 -9.758 1.00 91.62 91 GLY A N 1
ATOM 700 C CA . GLY A 1 91 ? 7.884 9.484 -8.656 1.00 91.62 91 GLY A CA 1
ATOM 701 C C . GLY A 1 91 ? 6.517 10.002 -9.119 1.00 91.62 91 GLY A C 1
ATOM 702 O O . GLY A 1 91 ? 5.707 10.423 -8.293 1.00 91.62 91 GLY A O 1
ATOM 703 N N . ASN A 1 92 ? 6.224 9.983 -10.422 1.00 92.38 92 ASN A N 1
ATOM 704 C CA . ASN A 1 92 ? 4.950 10.452 -10.955 1.00 92.38 92 ASN A CA 1
ATOM 705 C C . ASN A 1 92 ? 3.889 9.353 -10.862 1.00 92.38 92 ASN A C 1
ATOM 707 O O . ASN A 1 92 ? 4.122 8.210 -11.248 1.00 92.38 92 ASN A O 1
ATOM 711 N N . THR A 1 93 ? 2.687 9.711 -10.409 1.00 92.50 93 THR A N 1
ATOM 712 C CA . THR A 1 93 ? 1.539 8.793 -10.424 1.00 92.50 93 THR A CA 1
ATOM 713 C C . THR A 1 93 ? 0.954 8.687 -11.833 1.00 92.50 93 THR A C 1
ATOM 715 O O . THR A 1 93 ? 0.610 9.703 -12.446 1.00 92.50 93 THR A O 1
ATOM 718 N N . ILE A 1 94 ? 0.778 7.462 -12.323 1.00 90.38 94 ILE A N 1
ATOM 719 C CA . ILE A 1 94 ? 0.098 7.168 -13.588 1.00 90.38 94 ILE A CA 1
ATOM 720 C C . ILE A 1 94 ? -1.365 6.806 -13.286 1.00 90.38 94 ILE A C 1
ATOM 722 O O . ILE A 1 94 ? -1.657 6.082 -12.335 1.00 90.38 94 ILE A O 1
ATOM 726 N N . ASN A 1 95 ? -2.301 7.357 -14.058 1.00 89.00 95 ASN A N 1
ATOM 727 C CA . ASN A 1 95 ? -3.742 7.161 -13.908 1.00 89.00 95 ASN A CA 1
ATOM 728 C C . ASN A 1 95 ? -4.462 7.257 -15.266 1.00 89.00 95 ASN A C 1
ATOM 730 O O . ASN A 1 95 ? -3.870 7.636 -16.274 1.00 89.00 95 ASN A O 1
ATOM 734 N N . ASN A 1 96 ? -5.767 6.974 -15.288 1.00 81.50 96 ASN A N 1
ATOM 735 C CA . ASN A 1 96 ? -6.573 6.997 -16.518 1.00 81.50 96 ASN A CA 1
ATOM 736 C C . ASN A 1 96 ? -6.633 8.367 -17.218 1.00 81.50 96 ASN A C 1
ATOM 738 O O . ASN A 1 96 ? -7.006 8.429 -18.381 1.00 81.50 96 ASN A O 1
ATOM 742 N N . LEU A 1 97 ? -6.279 9.463 -16.539 1.00 76.38 97 LEU A N 1
ATOM 743 C CA . LEU A 1 97 ? -6.263 10.802 -17.136 1.00 76.38 97 LEU A CA 1
ATOM 744 C C . LEU A 1 97 ? -4.952 11.095 -17.872 1.00 76.38 97 LEU A C 1
ATOM 746 O O . LEU A 1 97 ? -4.934 11.937 -18.765 1.00 76.38 97 LEU A O 1
ATOM 750 N N . ASN A 1 98 ? -3.848 10.447 -17.485 1.00 81.06 98 ASN A N 1
ATOM 751 C CA . ASN A 1 98 ? -2.532 10.704 -18.070 1.00 81.06 98 ASN A CA 1
ATOM 752 C C . ASN A 1 98 ? -1.972 9.529 -18.884 1.00 81.06 98 ASN A C 1
ATOM 754 O O . ASN A 1 98 ? -1.087 9.762 -19.711 1.00 81.06 98 ASN A O 1
ATOM 758 N N . ILE A 1 99 ? -2.505 8.313 -18.724 1.00 77.88 99 ILE A N 1
ATOM 759 C CA . ILE A 1 99 ? -2.009 7.106 -19.399 1.00 77.88 99 ILE A CA 1
ATOM 760 C C . ILE A 1 99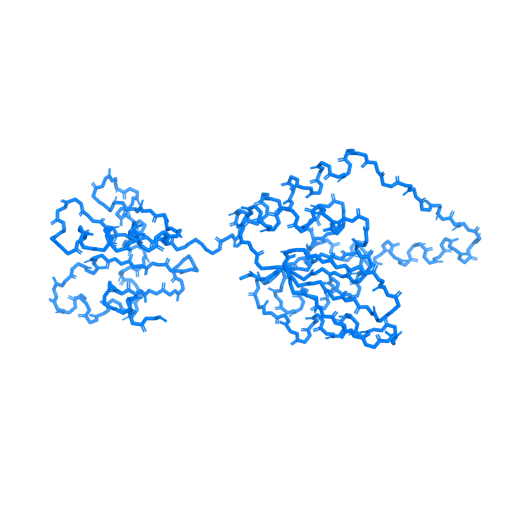 ? -1.971 7.259 -20.926 1.00 77.88 99 ILE A C 1
ATOM 762 O O . ILE A 1 99 ? -0.985 6.868 -21.546 1.00 77.88 99 ILE A O 1
ATOM 766 N N . ASP A 1 100 ? -2.957 7.925 -21.533 1.00 76.69 100 ASP A N 1
ATOM 767 C CA . ASP A 1 100 ? -3.010 8.137 -22.986 1.00 76.69 100 ASP A CA 1
ATOM 768 C C . ASP A 1 100 ? -1.857 9.009 -23.496 1.00 76.69 100 ASP A C 1
ATOM 770 O O . ASP A 1 100 ? -1.265 8.730 -24.539 1.00 76.69 100 ASP A O 1
ATOM 774 N N . SER A 1 101 ? -1.463 10.027 -22.726 1.00 72.06 101 SER A N 1
ATOM 775 C CA . SER A 1 101 ? -0.297 10.864 -23.039 1.00 72.06 101 SER A CA 1
ATOM 776 C C . SER A 1 101 ? 1.006 10.060 -22.936 1.00 72.06 101 SER A C 1
ATOM 778 O O . SER A 1 101 ? 1.907 10.162 -23.783 1.00 72.06 101 SER A O 1
ATOM 780 N N . TYR A 1 102 ? 1.088 9.163 -21.949 1.00 70.94 102 TYR A N 1
ATOM 781 C CA . TYR A 1 102 ? 2.183 8.201 -21.869 1.00 70.94 102 TYR A CA 1
ATOM 782 C C . TYR A 1 102 ? 2.168 7.255 -23.083 1.00 70.94 102 TYR A C 1
ATOM 784 O O . TYR A 1 102 ? 3.204 7.086 -23.725 1.00 70.94 102 TYR A O 1
ATOM 792 N N . LEU A 1 103 ? 1.039 6.688 -23.498 1.00 73.25 103 LEU A N 1
ATOM 793 C CA . LEU A 1 103 ? 0.977 5.821 -24.684 1.00 73.25 103 LEU A CA 1
ATOM 794 C C . LEU A 1 103 ? 1.356 6.571 -25.974 1.00 73.25 103 LEU A C 1
ATOM 796 O O . LEU A 1 103 ? 2.186 6.082 -26.750 1.00 73.25 103 LEU A O 1
ATOM 800 N N . ALA A 1 104 ? 0.869 7.800 -26.153 1.00 74.56 104 ALA A N 1
ATOM 801 C CA . ALA A 1 104 ? 1.206 8.657 -27.289 1.00 74.56 104 ALA A CA 1
ATOM 802 C C . ALA A 1 104 ? 2.712 8.957 -27.364 1.00 74.56 104 ALA A C 1
ATOM 804 O O . ALA A 1 104 ? 3.323 8.818 -28.427 1.00 74.56 104 ALA A O 1
ATOM 805 N N . SER A 1 105 ? 3.360 9.270 -26.234 1.00 73.94 105 SER A N 1
ATOM 806 C CA . SER A 1 105 ? 4.814 9.496 -26.217 1.00 73.94 105 SER A CA 1
ATOM 807 C C . SER A 1 105 ? 5.614 8.249 -26.617 1.00 73.94 105 SER A C 1
ATOM 809 O O . SER A 1 105 ? 6.657 8.380 -27.254 1.00 73.94 105 SER A O 1
ATOM 811 N N . ARG A 1 106 ? 5.122 7.028 -26.336 1.00 71.75 106 ARG A N 1
ATOM 812 C CA . ARG A 1 106 ? 5.768 5.784 -26.810 1.00 71.75 106 ARG A CA 1
ATOM 813 C C . ARG A 1 106 ? 5.706 5.682 -28.328 1.00 71.75 106 ARG A C 1
ATOM 815 O O . ARG A 1 106 ? 6.716 5.349 -28.952 1.00 71.75 106 ARG A O 1
ATOM 822 N N . HIS A 1 107 ? 4.543 5.975 -28.910 1.00 76.00 107 HIS A N 1
ATOM 823 C CA . HIS A 1 107 ? 4.388 5.988 -30.359 1.00 76.00 107 HIS A CA 1
ATOM 824 C C . HIS A 1 107 ? 5.334 7.011 -30.995 1.00 76.00 107 HIS A C 1
ATOM 826 O O . HIS A 1 107 ? 6.045 6.670 -31.943 1.00 76.00 107 HIS A O 1
ATOM 832 N N . MET A 1 108 ? 5.414 8.217 -30.434 1.00 74.38 108 MET A N 1
ATOM 833 C CA . MET A 1 108 ? 6.326 9.254 -30.916 1.00 74.38 108 MET A CA 1
ATOM 834 C C . MET A 1 108 ? 7.791 8.820 -30.834 1.00 74.38 108 MET A C 1
ATOM 836 O O . MET A 1 108 ? 8.520 8.962 -31.811 1.00 74.38 108 MET A O 1
ATOM 840 N N . SER A 1 109 ? 8.233 8.217 -29.724 1.00 78.38 109 SER A N 1
ATOM 841 C CA . SER A 1 109 ? 9.603 7.695 -29.617 1.00 78.38 109 SER A CA 1
ATOM 842 C C . SER A 1 109 ? 9.904 6.596 -30.639 1.00 78.38 109 SER A C 1
ATOM 844 O O . SER A 1 109 ? 11.040 6.494 -31.095 1.00 78.38 109 SER A O 1
ATOM 846 N N . ARG A 1 110 ? 8.915 5.769 -31.011 1.00 80.25 110 ARG A N 1
ATOM 847 C CA . ARG A 1 110 ? 9.076 4.770 -32.079 1.00 80.25 110 ARG A CA 1
ATOM 848 C C . ARG A 1 110 ? 9.293 5.442 -33.435 1.00 80.25 110 ARG A C 1
ATOM 850 O O . ARG A 1 110 ? 10.264 5.106 -34.102 1.00 80.25 110 ARG A O 1
ATOM 857 N N . LEU A 1 111 ? 8.455 6.419 -33.781 1.00 84.62 111 LEU A N 1
ATOM 858 C CA . LEU A 1 111 ? 8.591 7.185 -35.026 1.00 84.62 111 LEU A CA 1
ATOM 859 C C . LEU A 1 111 ? 9.947 7.905 -35.106 1.00 84.62 111 LEU A C 1
ATOM 861 O O . LEU A 1 111 ? 10.596 7.885 -36.144 1.00 84.62 111 LEU A O 1
ATOM 865 N N . MET A 1 112 ? 10.417 8.479 -33.994 1.00 82.88 112 MET A N 1
ATOM 866 C CA . MET A 1 112 ? 11.734 9.126 -33.926 1.00 82.88 112 MET A CA 1
ATOM 867 C C . MET A 1 112 ? 12.872 8.139 -34.216 1.00 82.88 112 MET A C 1
ATOM 869 O O . MET A 1 112 ? 13.771 8.452 -34.991 1.00 82.88 112 MET A O 1
ATOM 873 N N . ARG A 1 113 ? 12.813 6.919 -33.663 1.00 83.75 113 ARG A N 1
A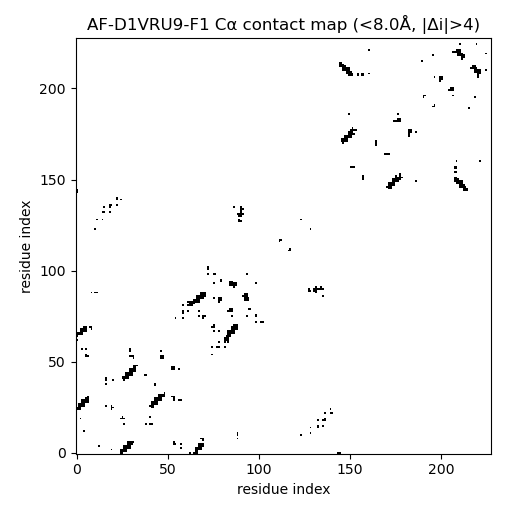TOM 874 C CA . ARG A 1 113 ? 13.816 5.877 -33.946 1.00 83.75 113 ARG A CA 1
ATOM 875 C C . ARG A 1 113 ? 13.781 5.401 -35.395 1.00 83.75 113 ARG A C 1
ATOM 877 O O . ARG A 1 113 ? 14.841 5.161 -35.961 1.00 83.75 113 ARG A O 1
ATOM 884 N N . GLU A 1 114 ? 12.596 5.293 -35.997 1.00 88.25 114 GLU A N 1
ATOM 885 C CA . GLU A 1 114 ? 12.440 4.977 -37.429 1.00 88.25 114 GLU A CA 1
ATOM 886 C C . GLU A 1 114 ? 13.082 6.051 -38.322 1.00 88.25 114 GLU A C 1
ATOM 888 O O . GLU A 1 114 ? 13.591 5.745 -39.395 1.00 88.25 114 GLU A O 1
ATOM 893 N N . GLN A 1 115 ? 13.142 7.294 -37.839 1.00 88.06 115 GLN A N 1
ATOM 894 C CA . GLN A 1 115 ? 13.853 8.409 -38.471 1.00 88.06 115 GLN A CA 1
ATOM 895 C C . GLN A 1 115 ? 15.342 8.490 -38.078 1.00 88.06 115 GLN A C 1
ATOM 897 O O . GLN A 1 115 ? 16.013 9.470 -38.395 1.00 88.06 115 GLN A O 1
ATOM 902 N N . GLY A 1 116 ? 15.876 7.485 -37.376 1.00 82.06 116 GLY A N 1
ATOM 903 C CA . GLY A 1 116 ? 17.270 7.442 -36.926 1.00 82.06 116 GLY A CA 1
ATOM 904 C C . GLY A 1 116 ? 17.585 8.343 -35.725 1.00 82.06 116 GLY A C 1
ATOM 905 O O . GLY A 1 116 ? 18.752 8.492 -35.363 1.00 82.06 116 GLY A O 1
ATOM 906 N N . ILE A 1 117 ? 16.574 8.936 -35.083 1.00 81.44 117 ILE A N 1
ATOM 907 C CA . ILE A 1 117 ? 16.732 9.790 -33.903 1.00 81.44 117 ILE A CA 1
ATOM 908 C C . ILE A 1 117 ? 16.594 8.926 -32.647 1.00 81.44 117 ILE A C 1
ATOM 910 O O . ILE A 1 117 ? 15.501 8.511 -32.252 1.00 81.44 117 ILE A O 1
ATOM 914 N N . PHE A 1 118 ? 17.724 8.678 -31.988 1.00 77.25 118 PHE A N 1
ATOM 915 C CA . PHE A 1 118 ? 17.785 7.923 -30.740 1.00 77.25 118 PHE A CA 1
ATOM 916 C C . PHE A 1 118 ? 17.946 8.861 -29.546 1.00 77.25 118 PHE A C 1
ATOM 918 O O . PHE A 1 118 ? 18.843 9.701 -29.495 1.00 77.25 118 PHE A O 1
ATOM 925 N N . THR A 1 119 ? 17.093 8.698 -28.540 1.00 69.56 119 THR A N 1
ATOM 926 C CA . THR A 1 119 ? 17.274 9.353 -27.244 1.00 69.56 119 THR A CA 1
ATOM 927 C C . THR A 1 119 ? 18.304 8.583 -26.425 1.00 69.56 119 THR A C 1
ATOM 929 O O . THR A 1 119 ? 18.101 7.405 -26.134 1.00 69.56 119 THR A O 1
ATOM 932 N N . HIS A 1 120 ? 19.386 9.241 -26.008 1.00 67.56 120 HIS A N 1
ATOM 933 C CA . HIS A 1 120 ? 20.32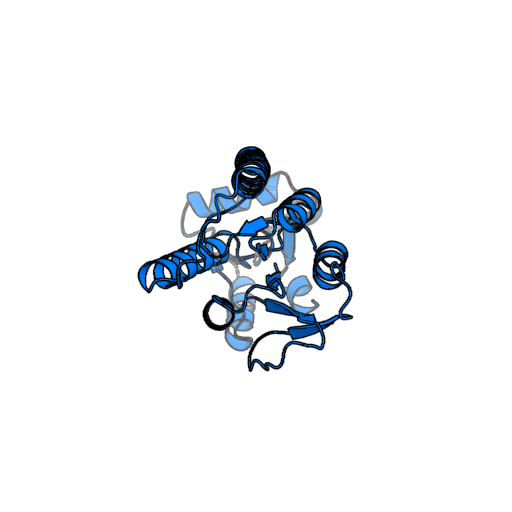1 8.651 -25.052 1.00 67.56 120 HIS A CA 1
ATOM 934 C C . HIS A 1 120 ? 19.675 8.524 -23.670 1.00 67.56 120 HIS A C 1
ATOM 936 O O . HIS A 1 120 ? 19.119 9.494 -23.144 1.00 67.56 120 HIS A O 1
ATOM 942 N N . PHE A 1 121 ? 19.799 7.347 -23.056 1.00 64.25 121 PHE A N 1
ATOM 943 C CA . PHE A 1 121 ? 19.434 7.152 -21.657 1.00 64.25 121 PHE A CA 1
ATOM 944 C C . PHE A 1 121 ? 20.353 8.002 -20.778 1.00 64.25 121 PHE A C 1
ATOM 946 O O . PHE A 1 121 ? 21.558 7.765 -20.687 1.00 64.25 121 PHE A O 1
ATOM 953 N N . LYS A 1 122 ? 19.789 9.036 -20.150 1.00 68.75 122 LYS A N 1
ATOM 954 C CA . LYS A 1 122 ? 20.524 9.854 -19.185 1.00 68.75 122 LYS A CA 1
ATOM 955 C C . LYS A 1 122 ? 20.674 9.064 -17.891 1.00 68.75 122 LYS A C 1
ATOM 957 O O . LYS A 1 122 ? 19.713 8.469 -17.410 1.00 68.75 122 LYS A O 1
ATOM 962 N N . LYS A 1 123 ? 21.874 9.093 -17.306 1.00 76.06 123 LYS A N 1
ATOM 963 C CA . LYS A 1 123 ? 22.089 8.563 -15.957 1.00 76.06 123 LYS A CA 1
ATOM 964 C C . LYS A 1 123 ? 21.187 9.319 -14.979 1.00 76.06 123 LYS A C 1
ATOM 966 O O . LYS A 1 123 ? 21.133 10.550 -15.025 1.00 76.06 123 LYS A O 1
ATOM 971 N N . ARG A 1 124 ? 20.511 8.574 -14.105 1.00 84.00 124 ARG A N 1
ATOM 972 C CA . ARG A 1 124 ? 19.626 9.116 -13.072 1.00 84.00 124 ARG A CA 1
ATOM 973 C C . ARG A 1 124 ? 20.368 10.120 -12.181 1.00 84.00 124 ARG A C 1
ATOM 975 O O . ARG A 1 124 ? 21.494 9.859 -11.747 1.00 84.00 124 ARG A O 1
ATOM 982 N N . LYS A 1 125 ? 19.753 11.274 -11.923 1.00 88.06 125 LYS A N 1
ATOM 983 C CA . LYS A 1 125 ? 20.298 12.359 -11.095 1.00 88.06 125 LYS A CA 1
ATOM 984 C C . LYS A 1 125 ? 19.881 12.212 -9.633 1.00 88.06 125 LYS A C 1
ATOM 986 O O . LYS A 1 125 ? 18.813 11.698 -9.322 1.00 88.06 125 LYS A O 1
ATOM 991 N N . LYS A 1 126 ? 20.668 12.800 -8.724 1.00 88.44 126 LYS A N 1
ATOM 992 C CA . LYS A 1 126 ? 20.344 12.851 -7.286 1.00 88.44 126 LYS A CA 1
ATOM 993 C C . LYS A 1 126 ? 18.984 13.506 -7.002 1.00 88.44 126 LYS A C 1
ATOM 995 O O . LYS A 1 126 ? 18.264 13.047 -6.126 1.00 88.44 126 LYS A O 1
ATOM 1000 N N . SER A 1 127 ? 18.615 14.540 -7.759 1.00 88.31 127 SER A N 1
ATOM 1001 C CA . SER A 1 127 ? 17.308 15.200 -7.635 1.00 88.31 127 SER A CA 1
ATOM 1002 C C . SER A 1 127 ? 16.136 14.265 -7.947 1.00 88.31 127 SER A C 1
ATOM 1004 O O . SER A 1 127 ? 15.090 14.375 -7.323 1.00 88.31 127 SER A O 1
ATOM 1006 N N . GLU A 1 128 ? 16.312 13.330 -8.885 1.00 88.12 128 GLU A N 1
ATOM 1007 C CA . GLU A 1 128 ? 15.277 12.356 -9.251 1.00 88.12 128 GLU A CA 1
ATOM 1008 C C . GLU A 1 128 ? 15.117 11.287 -8.164 1.00 88.12 128 GLU A C 1
ATOM 1010 O O . GLU A 1 128 ? 14.005 10.839 -7.912 1.00 88.12 128 GLU A O 1
ATOM 1015 N N . ASN A 1 129 ? 16.201 10.900 -7.478 1.00 91.88 129 ASN A N 1
ATOM 1016 C CA . ASN A 1 129 ? 16.118 10.014 -6.310 1.00 91.88 129 ASN A CA 1
ATOM 1017 C C . ASN A 1 129 ? 15.291 10.660 -5.197 1.00 91.88 129 ASN A C 1
ATOM 1019 O O . ASN A 1 129 ? 14.334 10.057 -4.731 1.00 91.88 129 ASN A O 1
ATOM 1023 N N . ILE A 1 130 ? 15.618 11.909 -4.847 1.00 92.62 130 ILE A N 1
ATOM 1024 C CA . ILE A 1 130 ? 14.916 12.661 -3.797 1.00 92.62 130 ILE A CA 1
ATOM 1025 C C . ILE A 1 130 ? 13.430 12.811 -4.138 1.00 92.62 130 ILE A C 1
ATOM 1027 O O . ILE A 1 130 ? 12.577 12.634 -3.267 1.00 92.62 130 ILE A O 1
ATOM 1031 N N . ASN A 1 131 ? 13.117 13.126 -5.400 1.00 93.88 131 ASN A N 1
ATOM 1032 C CA . ASN A 1 131 ? 11.733 13.249 -5.847 1.00 93.88 131 ASN A CA 1
ATOM 1033 C C . ASN A 1 131 ? 10.984 11.920 -5.703 1.00 93.88 131 ASN A C 1
ATOM 1035 O O . ASN A 1 131 ? 9.938 11.878 -5.067 1.00 93.88 131 ASN A O 1
ATOM 1039 N N . PHE A 1 132 ? 11.561 10.831 -6.219 1.00 95.19 132 PHE A N 1
ATOM 1040 C CA . PHE A 1 132 ? 10.969 9.499 -6.124 1.00 95.19 132 PHE A CA 1
ATOM 1041 C C . PHE A 1 132 ? 10.723 9.070 -4.672 1.00 95.19 132 PHE A C 1
ATOM 1043 O O . PHE A 1 132 ? 9.613 8.664 -4.344 1.00 95.19 132 PHE A O 1
ATOM 1050 N N . GLU A 1 133 ? 11.717 9.208 -3.790 1.00 95.69 133 GLU A N 1
ATOM 1051 C CA . GLU A 1 133 ? 11.578 8.860 -2.369 1.00 95.69 133 GLU A CA 1
ATOM 1052 C C . GLU A 1 133 ? 10.471 9.669 -1.689 1.00 95.69 133 GLU A C 1
ATOM 1054 O O . GLU A 1 133 ? 9.650 9.112 -0.958 1.00 95.69 133 GLU A O 1
ATOM 1059 N N . SER A 1 134 ? 10.434 10.981 -1.945 1.00 95.19 134 SER A N 1
ATOM 1060 C CA . SER A 1 134 ? 9.438 11.881 -1.358 1.00 95.19 134 SER A CA 1
ATOM 1061 C C . SER A 1 134 ? 8.030 11.527 -1.835 1.00 95.19 134 SER A C 1
ATOM 1063 O O . SER A 1 134 ? 7.128 11.368 -1.012 1.00 95.19 134 SER A O 1
ATOM 1065 N N . SER A 1 135 ? 7.854 11.330 -3.145 1.00 96.31 135 SER A N 1
ATOM 1066 C CA . SER A 1 135 ? 6.570 10.965 -3.744 1.00 96.31 135 SER A CA 1
ATOM 1067 C C . SER A 1 135 ? 6.094 9.586 -3.299 1.00 96.31 135 SER A C 1
ATOM 1069 O O . SER A 1 135 ? 4.925 9.441 -2.942 1.00 96.31 135 SER A O 1
ATOM 1071 N N . LEU A 1 136 ? 6.977 8.582 -3.265 1.00 96.38 136 LEU A N 1
ATOM 1072 C CA . LEU A 1 136 ? 6.634 7.241 -2.791 1.00 96.38 136 LEU A CA 1
ATOM 1073 C C . LEU A 1 136 ? 6.209 7.282 -1.325 1.00 96.38 136 LEU A C 1
ATOM 1075 O O . LEU A 1 136 ? 5.168 6.736 -0.970 1.00 96.38 136 LEU A O 1
ATOM 1079 N N . ARG A 1 137 ? 6.965 7.979 -0.474 1.00 94.69 137 ARG A N 1
ATOM 1080 C CA . ARG A 1 137 ? 6.640 8.107 0.948 1.00 94.69 137 ARG A CA 1
ATOM 1081 C C . ARG A 1 137 ? 5.305 8.806 1.173 1.00 94.69 137 ARG A C 1
ATOM 1083 O O . ARG A 1 137 ? 4.487 8.318 1.950 1.00 94.69 137 ARG A O 1
ATOM 1090 N N . GLU A 1 138 ? 5.074 9.936 0.508 1.00 92.44 138 GLU A N 1
ATOM 1091 C CA . GLU A 1 138 ? 3.803 10.658 0.597 1.00 92.44 138 GLU A CA 1
ATOM 1092 C C . GLU A 1 138 ? 2.643 9.773 0.132 1.00 92.44 138 GLU A C 1
ATOM 1094 O O . GLU A 1 138 ? 1.626 9.663 0.821 1.00 92.44 138 GLU A O 1
ATOM 1099 N N . PHE A 1 139 ? 2.824 9.084 -0.995 1.00 93.19 139 PHE A N 1
ATOM 1100 C CA . PHE A 1 139 ? 1.833 8.167 -1.532 1.00 93.19 139 PHE A CA 1
ATOM 1101 C C . PHE A 1 139 ? 1.516 7.040 -0.545 1.00 93.19 139 PHE A C 1
ATOM 1103 O O . PHE A 1 139 ? 0.341 6.793 -0.259 1.00 93.19 139 PHE A O 1
ATOM 1110 N N . LEU A 1 140 ? 2.538 6.369 -0.009 1.00 91.12 140 LEU A N 1
ATOM 1111 C CA . LEU A 1 140 ? 2.350 5.274 0.937 1.00 91.12 140 LEU A CA 1
ATOM 1112 C C . LEU A 1 140 ? 1.657 5.767 2.198 1.00 91.12 140 LEU A C 1
ATOM 1114 O O . LEU A 1 140 ? 0.704 5.132 2.621 1.00 91.12 140 LEU A O 1
ATOM 1118 N N . ARG A 1 141 ? 2.047 6.917 2.755 1.00 86.06 141 ARG A N 1
ATOM 1119 C CA . ARG A 1 141 ? 1.386 7.493 3.937 1.00 86.06 141 ARG A CA 1
ATOM 1120 C C . ARG A 1 141 ? -0.071 7.838 3.681 1.00 86.06 141 ARG A C 1
ATOM 1122 O O . ARG A 1 141 ? -0.917 7.515 4.508 1.0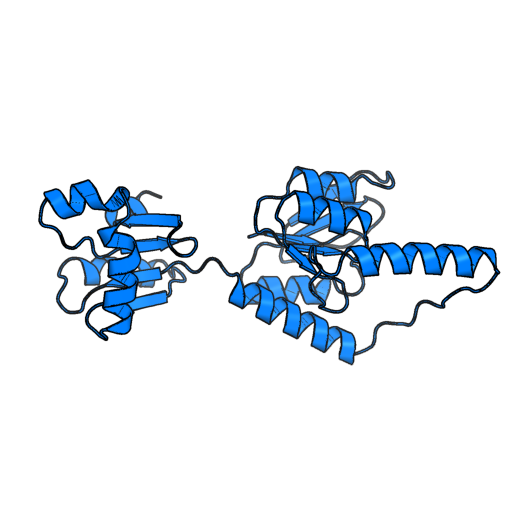0 86.06 141 ARG A O 1
ATOM 1129 N N . ARG A 1 142 ? -0.367 8.457 2.535 1.00 83.44 142 ARG A N 1
ATOM 1130 C CA . ARG A 1 142 ? -1.733 8.840 2.158 1.00 83.44 142 ARG A CA 1
ATOM 1131 C C . ARG A 1 142 ? -2.639 7.629 1.974 1.00 83.44 142 ARG A C 1
ATOM 1133 O O . ARG A 1 142 ? -3.804 7.693 2.336 1.00 83.44 142 ARG A O 1
ATOM 1140 N N . ASN A 1 143 ? -2.116 6.553 1.392 1.00 80.06 143 ASN A N 1
ATOM 1141 C CA . ASN A 1 143 ? -2.905 5.364 1.076 1.00 80.06 143 ASN A CA 1
ATOM 1142 C C . ASN A 1 143 ? -2.688 4.218 2.081 1.00 80.06 143 ASN A C 1
ATOM 1144 O O . ASN A 1 143 ? -3.209 3.116 1.894 1.00 80.06 143 ASN A O 1
ATOM 1148 N N . LYS A 1 144 ? -1.924 4.446 3.157 1.00 71.69 144 LYS A N 1
ATOM 1149 C CA . LYS A 1 144 ? -1.712 3.447 4.200 1.00 71.69 144 LYS A CA 1
ATOM 1150 C C . LYS A 1 144 ? -3.066 3.137 4.812 1.00 71.69 144 LYS A C 1
ATOM 1152 O O . LYS A 1 144 ? -3.731 4.017 5.351 1.00 71.69 144 LYS A O 1
ATOM 1157 N N . LYS A 1 145 ? -3.459 1.866 4.747 1.00 67.31 145 LYS A N 1
ATOM 1158 C CA . LYS A 1 145 ? -4.619 1.349 5.471 1.00 67.31 145 LYS A CA 1
ATOM 1159 C C . LYS A 1 145 ? -4.345 1.538 6.961 1.00 67.31 145 LYS A C 1
ATOM 1161 O O . LYS A 1 145 ? -3.614 0.759 7.568 1.00 67.31 145 LYS A O 1
ATOM 1166 N N . MET A 1 146 ? -4.841 2.637 7.517 1.00 72.75 146 MET A N 1
ATOM 1167 C CA . MET A 1 146 ? -4.634 2.975 8.914 1.00 72.75 146 MET A CA 1
ATOM 1168 C C . MET A 1 146 ? -5.747 2.330 9.723 1.00 72.75 146 MET A C 1
ATOM 1170 O O . MET A 1 146 ? -6.918 2.687 9.578 1.00 72.75 146 MET A O 1
ATOM 1174 N N . LEU A 1 147 ? -5.365 1.363 10.554 1.00 87.19 147 LEU A N 1
ATOM 1175 C CA . LEU A 1 147 ? -6.228 0.886 11.619 1.00 87.19 147 LEU A CA 1
ATOM 1176 C C . LEU A 1 147 ? -6.516 2.081 12.533 1.00 87.19 147 LEU A C 1
ATOM 1178 O O . LEU A 1 147 ? -5.593 2.799 12.925 1.00 87.19 147 LEU A O 1
ATOM 1182 N N . LYS A 1 148 ? -7.785 2.298 12.861 1.00 92.81 148 LYS A N 1
ATOM 1183 C CA . LYS A 1 148 ? -8.238 3.315 13.814 1.00 92.81 148 LYS A CA 1
ATOM 1184 C C . LYS A 1 148 ? -8.952 2.636 14.966 1.00 92.81 148 LYS A C 1
ATOM 1186 O O . LYS A 1 148 ? -9.736 1.725 14.730 1.00 92.81 148 LYS A O 1
ATOM 1191 N N . LEU A 1 149 ? -8.716 3.094 16.187 1.00 95.50 149 LEU A N 1
ATOM 1192 C CA . LEU A 1 149 ? -9.424 2.641 17.379 1.00 95.50 149 LEU A CA 1
ATOM 1193 C C . LEU A 1 149 ? -10.228 3.814 17.932 1.00 95.50 149 LEU A C 1
ATOM 1195 O O . LEU A 1 149 ? -9.666 4.793 18.426 1.00 95.50 149 LEU A O 1
ATOM 1199 N N . LEU A 1 150 ? -11.550 3.714 17.833 1.00 96.19 150 LEU A N 1
ATOM 1200 C CA . LEU A 1 150 ? -12.466 4.705 18.372 1.00 96.19 150 LEU A CA 1
ATOM 1201 C C . LEU A 1 150 ? -12.790 4.362 19.818 1.00 96.19 150 LEU A C 1
ATOM 1203 O O . LEU A 1 150 ? -13.247 3.257 20.121 1.00 96.19 150 LEU A O 1
ATOM 1207 N N . VAL A 1 151 ? -12.563 5.333 20.694 1.00 96.94 151 VAL A N 1
ATOM 1208 C CA . VAL A 1 151 ? -12.749 5.220 22.143 1.00 96.94 151 VAL A CA 1
ATOM 1209 C C . VAL A 1 151 ? -13.541 6.401 22.680 1.00 96.94 151 VAL A C 1
ATOM 1211 O O . VAL A 1 151 ? -13.799 7.372 21.972 1.00 96.94 151 VAL A O 1
ATOM 1214 N N . SER A 1 152 ? -13.908 6.325 23.953 1.00 95.69 152 SER A N 1
ATOM 1215 C CA . SER A 1 152 ? -14.413 7.455 24.722 1.00 95.69 152 SER A CA 1
ATOM 1216 C C . SER A 1 152 ? -13.752 7.473 26.094 1.00 95.69 152 SER A C 1
ATOM 1218 O O . SER A 1 152 ? -13.557 6.420 26.702 1.00 95.69 152 SER A O 1
ATOM 1220 N N . SER A 1 153 ? -13.481 8.668 26.613 1.00 91.56 153 SER A N 1
ATOM 1221 C CA . SER A 1 153 ? -13.043 8.874 28.001 1.00 91.56 153 SER A CA 1
ATOM 1222 C C . SER A 1 153 ? -14.062 8.403 29.055 1.00 91.56 153 SER A C 1
ATOM 1224 O O . SER A 1 153 ? -13.700 8.185 30.208 1.00 91.56 153 SER A O 1
ATOM 1226 N N . HIS A 1 154 ? -15.324 8.194 28.668 1.00 91.75 154 HIS A N 1
ATOM 1227 C CA . HIS A 1 154 ? -16.410 7.728 29.538 1.00 91.75 154 HIS A CA 1
ATOM 1228 C C . HIS A 1 154 ? -16.786 6.254 29.310 1.00 91.75 154 HIS A C 1
ATOM 1230 O O . HIS A 1 154 ? -17.779 5.773 29.852 1.00 91.75 154 HIS A O 1
ATOM 1236 N N . CYS A 1 155 ? -16.023 5.537 28.485 1.00 90.06 155 CYS A N 1
ATOM 1237 C CA . CYS A 1 155 ? -16.288 4.151 28.118 1.00 90.06 155 CYS A CA 1
ATOM 1238 C C . CYS A 1 155 ? -15.498 3.192 29.028 1.00 90.06 155 CYS A C 1
ATOM 1240 O O . CYS A 1 155 ? -14.266 3.207 28.984 1.00 90.06 155 CYS A O 1
ATOM 1242 N N . PRO A 1 156 ? -16.164 2.333 29.825 1.00 89.25 156 PRO A N 1
ATOM 1243 C CA . PRO A 1 156 ? -15.487 1.410 30.742 1.00 89.25 156 PRO A CA 1
ATOM 1244 C C . PRO A 1 156 ? -14.723 0.290 30.017 1.00 89.25 156 PRO A C 1
ATOM 1246 O O . PRO A 1 156 ? -13.733 -0.211 30.542 1.00 89.25 156 PRO A O 1
ATOM 1249 N N . ASP A 1 157 ? -15.138 -0.057 28.796 1.00 89.50 157 ASP A N 1
ATOM 1250 C CA . ASP A 1 157 ? -14.533 -1.127 27.991 1.00 89.50 157 ASP A CA 1
ATOM 1251 C C . ASP A 1 157 ? -13.340 -0.645 27.144 1.00 89.50 157 ASP A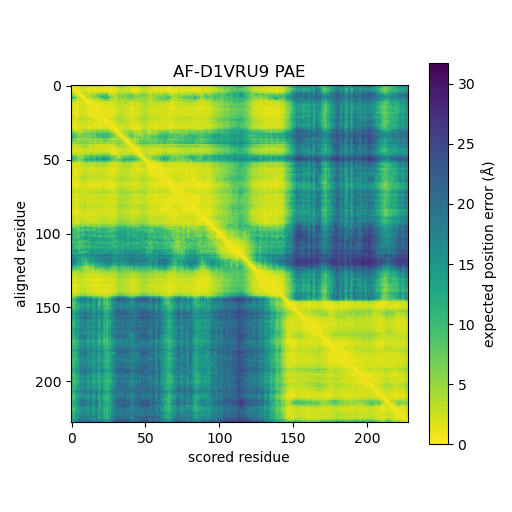 C 1
ATOM 1253 O O . ASP A 1 157 ? -12.620 -1.441 26.543 1.00 89.50 157 ASP A O 1
ATOM 1257 N N . CYS A 1 158 ? -13.097 0.667 27.099 1.00 92.38 158 CYS A N 1
ATOM 1258 C CA . CYS A 1 158 ? -12.061 1.273 26.269 1.00 92.38 158 CYS A CA 1
ATOM 1259 C C . CYS A 1 158 ? -10.634 1.162 26.855 1.00 92.38 158 CYS A C 1
ATOM 1261 O O . CYS A 1 158 ? -9.714 0.902 26.076 1.00 92.38 158 CYS A O 1
ATOM 1263 N N . PRO A 1 159 ? -10.396 1.287 28.181 1.00 95.75 159 PRO A N 1
ATOM 1264 C CA . PRO A 1 159 ? -9.068 1.074 28.761 1.00 95.75 159 PRO A CA 1
ATOM 1265 C C . PRO A 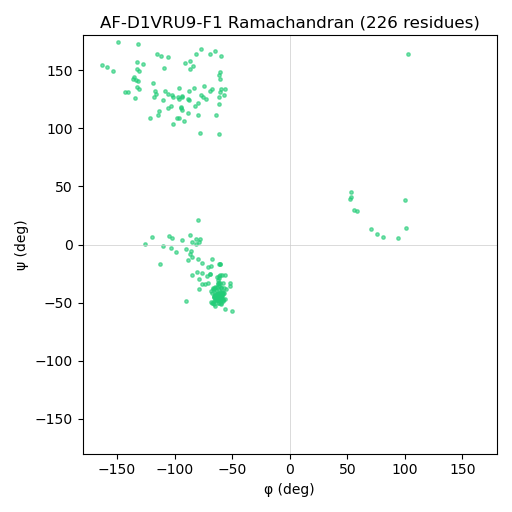1 159 ? -8.468 -0.319 28.483 1.00 95.75 159 PRO A C 1
ATOM 1267 O O . PRO A 1 159 ? -7.297 -0.373 28.106 1.00 95.75 159 PRO A O 1
ATOM 1270 N N . PRO A 1 160 ? -9.221 -1.439 28.576 1.00 94.81 160 PRO A N 1
ATOM 1271 C CA . PRO A 1 160 ? -8.723 -2.752 28.155 1.00 94.81 160 PRO A CA 1
ATOM 1272 C C . PRO A 1 160 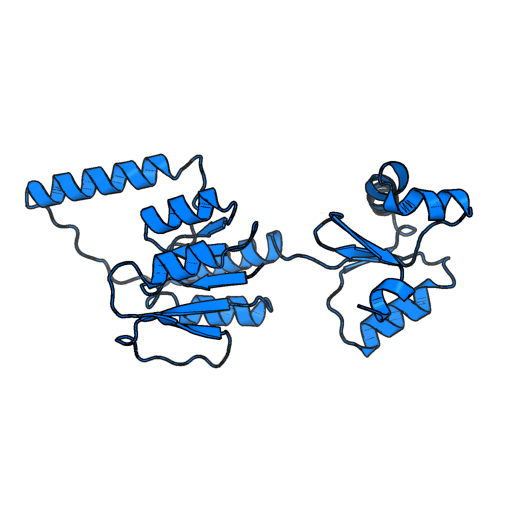? -8.263 -2.805 26.691 1.00 94.81 160 PRO A C 1
ATOM 1274 O O . PRO A 1 160 ? -7.210 -3.373 26.405 1.00 94.81 160 PRO A O 1
ATOM 1277 N N . ALA A 1 161 ? -9.011 -2.184 25.772 1.00 94.00 161 ALA A N 1
ATOM 1278 C CA . ALA A 1 161 ? -8.654 -2.147 24.352 1.00 94.00 161 ALA A CA 1
ATOM 1279 C C . ALA A 1 161 ? -7.388 -1.317 24.087 1.00 94.00 161 ALA A C 1
ATOM 1281 O O . ALA A 1 161 ? -6.522 -1.738 23.320 1.00 94.00 161 ALA A O 1
ATOM 1282 N N . LEU A 1 162 ? -7.249 -0.166 24.754 1.00 95.12 162 LEU A N 1
ATOM 1283 C CA . LEU A 1 162 ? -6.048 0.673 24.673 1.00 95.12 162 LEU A CA 1
ATOM 1284 C C . LEU A 1 162 ? -4.811 -0.066 25.188 1.00 95.12 162 LEU A C 1
ATOM 1286 O O . LEU A 1 162 ? -3.778 -0.076 24.521 1.00 95.12 162 LEU A O 1
ATOM 1290 N N . LYS A 1 163 ? -4.941 -0.742 26.333 1.00 95.44 163 LYS A N 1
ATOM 1291 C CA . LYS A 1 163 ? -3.857 -1.546 26.897 1.00 95.44 163 LYS A CA 1
ATOM 1292 C C . LYS A 1 163 ? -3.461 -2.695 25.969 1.00 95.44 163 LYS A C 1
ATOM 1294 O O . LYS A 1 163 ? -2.279 -2.916 25.746 1.00 95.44 163 LYS A O 1
ATOM 1299 N N . TYR A 1 164 ? -4.433 -3.388 25.375 1.00 94.38 164 TYR A N 1
ATOM 1300 C CA . TYR A 1 164 ? -4.158 -4.455 24.411 1.00 94.38 164 TYR A CA 1
ATOM 1301 C C . TYR A 1 164 ? -3.363 -3.956 23.195 1.00 94.38 164 TYR A C 1
ATOM 1303 O O . TYR A 1 164 ? -2.419 -4.617 22.761 1.00 94.38 164 TYR A O 1
ATOM 1311 N N . VAL A 1 165 ? -3.719 -2.785 22.662 1.00 93.12 165 VAL A N 1
ATOM 1312 C CA . VAL A 1 165 ? -2.982 -2.131 21.571 1.00 93.12 165 VAL A CA 1
ATOM 1313 C C . VAL A 1 165 ? -1.537 -1.836 21.968 1.00 93.12 165 VAL A C 1
ATOM 1315 O O . VAL A 1 165 ? -0.625 -2.106 21.184 1.00 93.12 165 VAL A O 1
ATOM 1318 N N . GLU A 1 166 ? -1.332 -1.294 23.168 1.00 92.56 166 GLU A N 1
ATOM 1319 C CA . GLU A 1 166 ? -0.012 -0.947 23.697 1.00 92.56 166 GLU A CA 1
ATOM 1320 C C . GLU A 1 166 ? 0.855 -2.196 23.918 1.00 92.56 166 GLU A C 1
ATOM 1322 O O . GLU A 1 166 ? 1.957 -2.286 23.368 1.00 92.56 166 GLU A O 1
ATOM 1327 N N . ASP A 1 167 ? 0.322 -3.195 24.627 1.00 93.38 167 ASP A N 1
ATOM 1328 C CA . ASP A 1 167 ? 1.014 -4.443 24.968 1.00 93.38 167 ASP A CA 1
ATOM 1329 C C . ASP A 1 167 ? 1.451 -5.215 23.706 1.00 93.38 167 ASP A C 1
ATOM 1331 O O . ASP A 1 167 ? 2.554 -5.767 23.653 1.00 93.38 167 ASP A O 1
ATOM 1335 N N . ASN A 1 168 ? 0.624 -5.202 22.653 1.00 89.56 168 ASN A N 1
ATOM 1336 C CA . ASN A 1 168 ? 0.905 -5.884 21.383 1.00 89.56 168 ASN A CA 1
ATOM 1337 C C . ASN A 1 168 ? 1.579 -4.984 20.331 1.00 89.56 168 ASN A C 1
ATOM 1339 O O . ASN A 1 168 ? 1.814 -5.428 19.205 1.00 89.56 168 ASN A O 1
ATOM 1343 N N . LYS A 1 169 ? 1.907 -3.728 20.669 1.00 85.31 169 LYS A N 1
ATOM 1344 C CA . LYS A 1 169 ? 2.538 -2.743 19.764 1.00 85.31 169 LYS A CA 1
ATOM 1345 C C . LYS A 1 169 ? 1.789 -2.578 18.435 1.00 85.31 169 LYS A C 1
ATOM 1347 O O . LYS A 1 169 ? 2.403 -2.438 17.370 1.00 85.31 169 LYS A O 1
ATOM 1352 N N . ILE A 1 170 ? 0.460 -2.601 18.493 1.00 83.25 170 ILE A N 1
ATOM 1353 C CA . ILE A 1 170 ? -0.396 -2.479 17.315 1.00 83.25 170 ILE A CA 1
ATOM 1354 C C . ILE A 1 170 ? -0.353 -1.029 16.825 1.00 83.25 170 ILE A C 1
ATOM 1356 O O . ILE A 1 170 ? -0.633 -0.090 17.565 1.00 83.25 170 ILE A O 1
ATOM 1360 N N . ASN A 1 171 ? -0.007 -0.837 15.552 1.00 81.81 171 ASN A N 1
ATOM 1361 C CA . ASN A 1 171 ? 0.033 0.490 14.947 1.00 81.81 171 ASN A CA 1
ATOM 1362 C C . ASN A 1 171 ? -1.384 0.961 14.588 1.00 81.81 171 ASN A C 1
ATOM 1364 O O . ASN A 1 171 ? -1.895 0.617 13.520 1.00 81.81 171 ASN A O 1
ATOM 1368 N N . VAL A 1 172 ? -1.993 1.748 15.473 1.00 89.25 172 VAL A N 1
ATOM 1369 C CA . VAL A 1 172 ? -3.368 2.243 15.350 1.00 89.25 172 VAL A CA 1
ATOM 1370 C C . VAL A 1 172 ? -3.444 3.738 15.650 1.00 89.25 172 VAL A C 1
ATOM 1372 O O . VAL A 1 172 ? -2.782 4.237 16.559 1.00 89.25 172 VAL A O 1
ATOM 1375 N N . GLU A 1 173 ? -4.268 4.463 14.900 1.00 90.69 173 GLU A N 1
ATOM 1376 C CA . GLU A 1 173 ? -4.648 5.831 15.250 1.00 90.69 173 GLU A CA 1
ATOM 1377 C C . GLU A 1 173 ? -5.782 5.790 16.283 1.00 90.69 173 GLU A C 1
ATOM 1379 O O . GLU A 1 173 ? -6.864 5.262 16.020 1.00 90.69 173 GLU A O 1
ATOM 1384 N N . ILE A 1 174 ? -5.545 6.347 17.470 1.00 93.75 174 ILE A N 1
ATOM 1385 C CA . ILE A 1 174 ? -6.555 6.415 18.530 1.00 93.75 174 ILE A CA 1
ATOM 1386 C C . ILE A 1 174 ? -7.392 7.681 18.339 1.00 93.75 174 ILE A C 1
ATOM 1388 O O . ILE A 1 174 ? -6.859 8.791 18.317 1.00 93.75 174 ILE A O 1
ATOM 1392 N N . ILE A 1 175 ? -8.711 7.519 18.248 1.00 94.62 175 ILE A N 1
ATOM 1393 C CA . ILE A 1 175 ? -9.664 8.618 18.075 1.00 94.62 175 ILE A CA 1
ATOM 1394 C C . ILE A 1 175 ? -10.650 8.606 19.244 1.00 94.62 175 ILE A C 1
ATOM 1396 O O . ILE A 1 175 ? -11.536 7.756 19.321 1.00 94.62 175 ILE A O 1
ATOM 1400 N N . ASP A 1 176 ? -10.540 9.583 20.143 1.00 96.50 176 ASP A N 1
ATOM 1401 C CA . ASP A 1 176 ? -11.537 9.785 21.195 1.00 96.50 176 ASP A CA 1
ATOM 1402 C C . ASP A 1 176 ? -12.755 10.536 20.630 1.00 96.50 176 ASP A C 1
ATOM 1404 O O . ASP A 1 176 ? -12.670 11.727 20.300 1.00 96.50 176 ASP A O 1
ATOM 1408 N N . ILE A 1 177 ? -13.904 9.860 20.538 1.00 96.44 177 ILE A N 1
ATOM 1409 C CA . ILE A 1 177 ? -15.154 10.442 20.024 1.00 96.44 177 ILE A CA 1
ATOM 1410 C C . ILE A 1 177 ? -15.738 11.515 20.951 1.00 96.44 177 ILE A C 1
ATOM 1412 O O . ILE A 1 177 ? -16.543 12.328 20.504 1.00 96.44 177 ILE A O 1
ATOM 1416 N N . THR A 1 178 ? -15.327 11.545 22.222 1.00 95.62 178 THR A N 1
ATOM 1417 C CA . THR A 1 178 ? -15.741 12.563 23.204 1.00 95.62 178 THR A CA 1
ATOM 1418 C C . THR A 1 178 ? -14.856 13.805 23.211 1.00 95.62 178 THR A C 1
ATOM 1420 O O . THR A 1 178 ? -15.266 14.837 23.733 1.00 95.62 178 THR A O 1
ATOM 1423 N N . SER A 1 179 ? -13.685 13.755 22.570 1.00 95.81 179 SER A N 1
ATOM 1424 C CA . SER A 1 179 ? -12.747 14.887 22.550 1.00 95.81 179 SER A CA 1
ATOM 1425 C C . SER A 1 179 ? -13.151 16.027 21.604 1.00 95.81 179 SER A C 1
ATOM 1427 O O . SER A 1 179 ? -12.733 17.166 21.803 1.00 95.81 179 SER A O 1
ATOM 1429 N N . SER A 1 180 ? -13.949 15.761 20.559 1.00 96.06 180 SER A N 1
ATOM 1430 C CA . SER A 1 180 ? -14.434 16.809 19.650 1.00 96.06 180 SER A CA 1
ATOM 1431 C C . SER A 1 180 ? -15.690 16.409 18.873 1.00 96.06 180 SER A C 1
ATOM 1433 O O . SER A 1 180 ? -15.889 15.246 18.520 1.00 96.06 180 SER A O 1
ATOM 1435 N N . ILE A 1 181 ? -16.498 17.407 18.489 1.00 96.38 181 ILE A N 1
ATOM 1436 C CA . ILE A 1 181 ? -17.663 17.215 17.602 1.00 96.38 181 ILE A CA 1
ATOM 1437 C C . ILE A 1 181 ? -17.245 16.608 16.255 1.00 96.38 181 ILE A C 1
ATOM 1439 O O . ILE A 1 181 ? -18.000 15.836 15.668 1.00 96.38 181 ILE A O 1
ATOM 1443 N N . LYS A 1 182 ? -16.046 16.936 15.755 1.00 94.69 182 LYS A N 1
ATOM 1444 C CA . LYS A 1 182 ? -15.511 16.368 14.510 1.00 94.69 182 LYS A CA 1
ATOM 1445 C C . LYS A 1 182 ? -15.363 14.848 14.621 1.00 94.69 182 LYS A C 1
ATOM 1447 O O . LYS A 1 182 ? -15.816 14.140 13.726 1.00 94.69 182 LYS A O 1
ATOM 1452 N N . ASN A 1 183 ? -14.792 14.358 15.721 1.00 95.44 183 ASN A N 1
ATOM 1453 C CA . ASN A 1 183 ? -14.594 12.924 15.950 1.00 95.44 183 ASN A CA 1
ATOM 1454 C C . ASN A 1 183 ? -15.925 12.198 16.151 1.00 95.44 183 ASN A C 1
ATOM 1456 O O . ASN A 1 183 ? -16.130 11.122 15.593 1.00 95.44 183 ASN A O 1
ATOM 1460 N N . LEU A 1 184 ? -16.859 12.813 16.883 1.00 95.62 184 LEU A N 1
ATOM 1461 C CA . LEU A 1 184 ? -18.201 12.261 17.034 1.00 95.62 184 LEU A CA 1
ATOM 1462 C C . LEU A 1 184 ? -18.918 12.145 15.681 1.00 95.62 184 LEU A C 1
ATOM 1464 O O . LEU A 1 184 ? -19.444 11.085 15.359 1.00 95.62 184 LEU A O 1
ATOM 1468 N N . LYS A 1 185 ? -18.898 13.201 14.856 1.00 94.19 185 LYS A N 1
ATOM 1469 C CA . LYS A 1 185 ? -19.485 13.170 13.505 1.00 94.19 185 LYS A CA 1
ATOM 1470 C C . LYS A 1 185 ? -18.832 12.110 12.618 1.00 94.19 185 LYS A C 1
ATOM 1472 O O . LYS A 1 185 ? -19.545 11.422 11.897 1.00 94.19 185 LYS A O 1
ATOM 1477 N N . TYR A 1 186 ? -17.508 11.963 12.700 1.00 93.25 186 TYR A N 1
ATOM 1478 C CA . TYR A 1 186 ? -16.769 10.914 11.995 1.00 93.25 186 TYR A CA 1
ATOM 1479 C C . TYR A 1 186 ? -17.252 9.512 12.391 1.00 93.25 186 TYR A C 1
ATOM 1481 O O . TYR A 1 186 ? -17.494 8.675 11.529 1.00 93.25 186 TYR A O 1
ATOM 1489 N N . TYR A 1 187 ? -17.471 9.255 13.681 1.00 95.38 187 TYR A N 1
ATOM 1490 C CA . TYR A 1 187 ? -18.030 7.981 14.131 1.00 95.38 187 TYR A CA 1
ATOM 1491 C C . TYR A 1 187 ? -19.468 7.758 13.638 1.00 95.38 187 TYR A C 1
ATOM 1493 O O . TYR A 1 187 ? -19.785 6.703 13.082 1.00 95.38 187 TYR A O 1
ATOM 1501 N N . LEU A 1 188 ? -20.329 8.767 13.797 1.00 95.25 188 LEU A N 1
ATOM 1502 C CA . LEU A 1 188 ? -21.739 8.694 13.405 1.00 95.25 188 LEU A CA 1
ATOM 1503 C C . LEU A 1 188 ? -21.919 8.473 11.897 1.00 95.25 188 LEU A C 1
ATOM 1505 O O . LEU A 1 188 ? -22.827 7.741 11.506 1.00 95.25 188 LEU A O 1
ATOM 1509 N N . SER A 1 189 ? -21.021 9.005 11.052 1.00 93.88 189 SER A N 1
ATOM 1510 C CA . SER A 1 189 ? -21.089 8.770 9.602 1.00 93.88 189 SER A CA 1
ATOM 1511 C C . SER A 1 189 ? -20.979 7.294 9.216 1.00 93.88 189 SER A C 1
ATOM 1513 O O . SER A 1 189 ? -21.528 6.906 8.187 1.00 93.88 189 SER A O 1
ATOM 1515 N N . PHE A 1 190 ? -20.334 6.467 10.047 1.00 93.44 190 PHE A N 1
ATOM 1516 C CA . PHE A 1 190 ? -20.329 5.014 9.869 1.00 93.44 190 PHE A CA 1
ATOM 1517 C C . PHE A 1 190 ? -21.486 4.348 10.615 1.00 93.44 190 PHE A C 1
ATOM 1519 O O . PHE A 1 190 ? -22.210 3.543 10.036 1.00 93.44 190 PHE A O 1
ATOM 1526 N N . ARG A 1 191 ? -21.679 4.690 11.893 1.00 94.50 191 ARG A N 1
ATOM 1527 C CA . ARG A 1 191 ? -22.619 4.003 12.791 1.00 94.50 191 ARG A CA 1
ATOM 1528 C C . ARG A 1 191 ? -24.073 4.059 12.326 1.00 94.50 191 ARG A C 1
ATOM 1530 O O . ARG A 1 191 ? -24.803 3.071 12.445 1.00 94.50 191 ARG A O 1
ATOM 1537 N N . ASP A 1 192 ? -24.514 5.214 11.844 1.00 93.62 192 ASP A N 1
ATOM 1538 C CA . ASP A 1 192 ? -25.945 5.447 11.655 1.00 93.62 192 ASP A CA 1
ATOM 1539 C C . ASP A 1 192 ? -26.481 4.721 10.413 1.00 93.62 192 ASP A C 1
ATOM 1541 O O . ASP A 1 192 ? -27.585 4.177 10.464 1.00 93.62 192 ASP A O 1
ATOM 1545 N N . ASN A 1 193 ? -25.664 4.609 9.357 1.00 88.62 193 ASN A N 1
ATOM 1546 C CA . ASN A 1 193 ? -26.074 4.074 8.052 1.00 88.62 193 ASN A CA 1
ATOM 1547 C C . ASN A 1 193 ? -25.479 2.700 7.695 1.00 88.62 193 ASN A C 1
ATOM 1549 O O . ASN A 1 193 ? -25.771 2.184 6.618 1.00 88.62 193 ASN A O 1
ATOM 1553 N N . ASN A 1 194 ? -24.633 2.103 8.543 1.00 92.62 194 ASN A N 1
ATOM 1554 C CA . ASN A 1 194 ? -23.997 0.820 8.237 1.00 92.62 194 ASN A CA 1
ATOM 1555 C C . ASN A 1 194 ? -24.690 -0.364 8.957 1.00 92.62 194 ASN A C 1
ATOM 1557 O O . ASN A 1 194 ? -24.789 -0.330 10.190 1.00 92.62 194 ASN A O 1
ATOM 1561 N N . PRO A 1 195 ? -25.096 -1.432 8.229 1.00 94.25 195 PRO A N 1
ATOM 1562 C CA . PRO A 1 195 ? -25.771 -2.604 8.803 1.00 94.25 195 PRO A CA 1
ATOM 1563 C C . PRO A 1 195 ? -25.007 -3.312 9.924 1.00 94.25 195 PRO A C 1
ATOM 1565 O O . PRO A 1 195 ? -25.617 -3.924 10.801 1.00 94.25 195 PRO A O 1
ATOM 1568 N N . TYR A 1 196 ? -23.674 -3.198 9.940 1.00 94.38 196 TYR A N 1
ATOM 1569 C CA . TYR A 1 196 ? -22.825 -3.728 11.008 1.00 94.38 196 TYR A CA 1
ATOM 1570 C C . TYR A 1 196 ? -23.294 -3.277 12.405 1.00 94.38 196 TYR A C 1
ATOM 1572 O O . TYR A 1 196 ? -23.251 -4.041 13.368 1.00 94.38 196 TYR A O 1
ATOM 1580 N N . PHE A 1 197 ? -23.809 -2.048 12.520 1.00 95.94 197 PHE A N 1
ATOM 1581 C CA . PHE A 1 197 ? -24.229 -1.473 13.797 1.00 95.94 197 PHE A CA 1
ATOM 1582 C C . PHE A 1 197 ? -25.689 -1.744 14.153 1.00 95.94 197 PHE A C 1
ATOM 1584 O O . PHE A 1 197 ? -26.114 -1.351 15.237 1.00 95.94 197 PHE A O 1
ATOM 1591 N N . ASP A 1 198 ? -26.485 -2.383 13.297 1.00 95.12 198 ASP A N 1
ATOM 1592 C CA . ASP A 1 198 ? -27.929 -2.497 13.530 1.00 95.12 198 ASP A CA 1
ATOM 1593 C C . ASP A 1 198 ? -28.249 -3.295 14.795 1.00 95.12 198 ASP A C 1
ATOM 1595 O O . ASP A 1 198 ? -29.065 -2.860 15.610 1.00 95.12 198 ASP A O 1
ATOM 1599 N N . LYS A 1 199 ? -27.538 -4.406 15.025 1.00 94.62 199 LYS A N 1
ATOM 1600 C CA . LYS A 1 199 ? -27.669 -5.183 16.266 1.00 94.62 199 LYS A CA 1
ATOM 1601 C C . LYS A 1 199 ? -27.181 -4.391 17.482 1.00 94.62 199 LYS A C 1
ATOM 1603 O O . LYS A 1 199 ? -27.880 -4.326 18.485 1.00 94.62 199 LYS A O 1
ATOM 1608 N N . ILE A 1 200 ? -26.030 -3.725 17.366 1.00 93.88 200 ILE A N 1
ATOM 1609 C CA . ILE A 1 200 ? -25.446 -2.897 18.436 1.00 93.88 200 ILE A CA 1
ATOM 1610 C C . ILE A 1 200 ? -26.425 -1.790 18.863 1.00 93.88 200 ILE A C 1
ATOM 1612 O O . ILE A 1 200 ? -26.672 -1.610 20.056 1.00 93.88 200 ILE A O 1
ATOM 1616 N N . LYS A 1 201 ? -27.014 -1.080 17.891 1.00 94.56 201 LYS A N 1
ATOM 1617 C CA . LYS A 1 201 ? -28.025 -0.037 18.116 1.00 94.56 201 LYS A CA 1
ATOM 1618 C C . LYS A 1 201 ? -29.290 -0.620 18.748 1.00 94.56 201 LYS A C 1
ATOM 1620 O O . LYS A 1 201 ? -29.814 -0.028 19.688 1.00 94.56 201 LYS A O 1
ATOM 1625 N N . LYS A 1 202 ? -29.763 -1.776 18.264 1.00 95.19 202 LYS A N 1
ATOM 1626 C CA . LYS A 1 202 ? -30.943 -2.470 18.807 1.00 95.19 202 LYS A CA 1
ATOM 1627 C C . LYS A 1 202 ? -30.753 -2.882 20.270 1.00 95.19 202 LYS A C 1
ATOM 1629 O O . LYS A 1 202 ? -31.695 -2.773 21.048 1.00 95.19 202 LYS A O 1
ATOM 1634 N N . ASP A 1 203 ? -29.539 -3.272 20.645 1.00 94.50 203 ASP A N 1
ATOM 1635 C CA . ASP A 1 203 ? -29.171 -3.621 22.022 1.00 94.50 203 ASP A CA 1
ATOM 1636 C C . ASP A 1 203 ? -28.948 -2.380 22.917 1.00 94.50 203 ASP A C 1
ATOM 1638 O O . ASP A 1 203 ? -28.518 -2.508 24.063 1.00 94.50 203 ASP A O 1
ATOM 1642 N N . GLY A 1 204 ? -29.200 -1.166 22.407 1.00 91.88 204 GLY A N 1
ATOM 1643 C CA . GLY A 1 204 ? -29.019 0.091 23.141 1.00 91.88 204 GLY A CA 1
ATOM 1644 C C . GLY A 1 204 ? -27.556 0.464 23.388 1.00 91.88 204 GLY A C 1
ATOM 1645 O O . GLY A 1 204 ? -27.271 1.349 24.196 1.00 91.88 204 GLY A O 1
ATOM 1646 N N . LYS A 1 205 ? -26.610 -0.197 22.712 1.00 92.38 205 LYS A N 1
ATOM 1647 C CA . LYS A 1 205 ? -25.177 0.031 22.896 1.00 92.38 205 LYS A CA 1
ATOM 1648 C C . LYS A 1 205 ? -24.680 1.167 22.003 1.00 92.38 205 LYS A C 1
ATOM 1650 O O . LYS A 1 205 ? -25.182 1.419 20.903 1.00 92.38 205 LYS A O 1
ATOM 1655 N N . VAL A 1 206 ? -23.634 1.847 22.472 1.00 92.12 206 VAL A N 1
ATOM 1656 C CA . VAL A 1 206 ? -22.944 2.864 21.669 1.00 92.12 206 VAL A CA 1
ATOM 1657 C C . VAL A 1 206 ? -22.227 2.183 20.507 1.00 92.12 206 VAL A C 1
ATOM 1659 O O . VAL A 1 206 ? -22.495 2.547 19.369 1.00 92.12 206 VAL A O 1
ATOM 1662 N N . GLY A 1 207 ? -21.436 1.137 20.780 1.00 92.62 207 GLY A N 1
ATOM 1663 C CA . GLY A 1 207 ? -20.635 0.428 19.775 1.00 92.62 207 GLY A CA 1
ATOM 1664 C C . GLY A 1 207 ? -19.167 0.845 19.759 1.00 92.62 207 GLY A C 1
ATOM 1665 O O . GLY A 1 207 ? -18.602 0.986 18.680 1.00 92.62 207 GLY A O 1
ATOM 1666 N N . ILE A 1 208 ? -18.596 1.091 20.941 1.00 94.62 208 ILE A N 1
ATOM 1667 C CA . ILE A 1 208 ? -17.173 1.351 21.201 1.00 94.62 208 ILE A CA 1
ATOM 1668 C C . ILE A 1 208 ? -16.725 0.486 22.399 1.00 94.62 208 ILE A C 1
ATOM 1670 O O . ILE A 1 208 ? -17.595 0.131 23.199 1.00 94.62 208 ILE A O 1
ATOM 1674 N N . PRO A 1 209 ? -15.426 0.175 22.571 1.00 96.12 209 PRO A N 1
ATOM 1675 C CA . PRO A 1 209 ? -14.313 0.441 21.653 1.00 96.12 209 PRO A CA 1
ATOM 1676 C C . PRO A 1 209 ? -14.496 -0.253 20.298 1.00 96.12 209 PRO A C 1
ATOM 1678 O O . PRO A 1 209 ? -15.017 -1.368 20.225 1.00 96.12 209 PRO A O 1
ATOM 1681 N N . LEU A 1 210 ? -14.095 0.427 19.225 1.00 96.44 210 LEU A N 1
ATOM 1682 C CA . LEU A 1 210 ? -14.299 -0.044 17.855 1.00 96.44 210 LEU A CA 1
ATOM 1683 C C . LEU A 1 210 ? -13.035 0.127 17.025 1.00 96.44 210 LEU A C 1
ATOM 1685 O O . LEU A 1 210 ? -12.531 1.241 16.880 1.00 96.44 210 LEU A O 1
ATOM 1689 N N . PHE A 1 211 ? -12.589 -0.960 16.415 1.00 94.94 211 PHE A N 1
ATOM 1690 C CA . PHE A 1 211 ? -11.551 -0.935 15.402 1.00 94.94 211 PHE A CA 1
ATOM 1691 C C . PHE A 1 211 ? -12.166 -0.700 14.023 1.00 94.94 211 PHE A C 1
ATOM 1693 O O . PHE A 1 211 ? -13.131 -1.361 13.636 1.00 94.94 211 PHE A O 1
ATOM 1700 N N . ILE A 1 212 ? -11.587 0.236 13.276 1.00 92.31 212 ILE A N 1
ATOM 1701 C CA . ILE A 1 212 ? -11.916 0.521 11.882 1.00 92.31 212 ILE A CA 1
ATOM 1702 C C . ILE A 1 212 ? -10.684 0.257 11.027 1.00 92.31 212 ILE A C 1
ATOM 1704 O O . ILE A 1 212 ? -9.623 0.830 11.265 1.00 92.31 212 ILE A O 1
ATOM 1708 N N . GLU A 1 213 ? -10.848 -0.560 9.993 1.00 87.88 213 GLU A N 1
ATOM 1709 C CA . GLU A 1 213 ? -9.856 -0.747 8.936 1.00 87.88 213 GLU A CA 1
ATOM 1710 C C . GLU A 1 213 ? -10.358 -0.171 7.616 1.00 87.88 213 GLU A C 1
ATOM 1712 O O . GLU A 1 213 ? -11.560 0.027 7.409 1.00 87.88 213 GLU A O 1
ATOM 1717 N N . ASP A 1 214 ? -9.418 0.055 6.695 1.00 75.94 214 ASP A N 1
ATOM 1718 C CA . ASP A 1 214 ? -9.720 0.389 5.304 1.00 75.94 214 ASP A CA 1
ATOM 1719 C C . ASP A 1 214 ? -10.675 1.589 5.176 1.00 75.94 214 ASP A C 1
ATOM 1721 O O . ASP A 1 214 ? -11.606 1.559 4.377 1.00 75.94 214 ASP A O 1
ATOM 1725 N N . GLU A 1 215 ? -10.478 2.618 6.007 1.00 78.00 215 GLU A N 1
ATOM 1726 C CA . GLU A 1 215 ? -11.304 3.837 6.052 1.00 78.00 215 GLU A CA 1
ATOM 1727 C C . GLU A 1 215 ? -12.812 3.610 6.279 1.00 78.00 215 GLU A C 1
ATOM 1729 O O . GLU A 1 215 ? -13.633 4.425 5.865 1.00 78.00 215 GLU A O 1
ATOM 1734 N N . GLY A 1 216 ? -13.192 2.538 6.980 1.00 78.88 216 GLY A N 1
ATOM 1735 C CA . GLY A 1 216 ? -14.602 2.240 7.263 1.00 78.88 216 GLY A CA 1
ATOM 1736 C C . GLY A 1 216 ? -15.203 1.164 6.366 1.00 78.88 216 GLY A C 1
ATOM 1737 O O . GLY A 1 216 ? -16.421 1.010 6.342 1.00 78.88 216 GLY A O 1
ATOM 1738 N N . ASN A 1 217 ? -14.378 0.404 5.641 1.00 79.69 217 ASN A N 1
ATOM 1739 C CA . ASN A 1 217 ? -14.852 -0.787 4.930 1.00 79.69 217 ASN A CA 1
ATOM 1740 C C . ASN A 1 217 ? -14.978 -2.009 5.849 1.00 79.69 217 ASN A C 1
ATOM 1742 O O . ASN A 1 217 ? -15.737 -2.926 5.538 1.00 79.69 217 ASN A O 1
ATOM 1746 N N . LYS A 1 218 ? -14.237 -2.047 6.965 1.00 88.00 218 LYS A N 1
ATOM 1747 C CA . LYS A 1 218 ? -14.306 -3.133 7.949 1.00 88.00 218 LYS A CA 1
ATOM 1748 C C . LYS A 1 218 ? -14.325 -2.584 9.368 1.00 88.00 218 LYS A C 1
ATOM 1750 O O . LYS A 1 218 ? -13.628 -1.616 9.676 1.00 88.00 218 LYS A O 1
ATOM 1755 N N . PHE A 1 219 ? -15.104 -3.246 10.212 1.00 93.81 219 PHE A N 1
ATOM 1756 C CA . PHE A 1 219 ? -15.350 -2.881 11.599 1.00 93.81 219 PHE A CA 1
ATOM 1757 C C . PHE A 1 219 ? -15.167 -4.114 12.476 1.00 93.81 219 PHE A C 1
ATOM 1759 O O . PHE A 1 219 ? -15.573 -5.202 12.072 1.00 93.81 219 PHE A O 1
ATOM 1766 N N . TYR A 1 220 ? -14.576 -3.931 13.654 1.00 94.44 220 TYR A N 1
ATOM 1767 C CA . TYR A 1 220 ? -14.444 -4.987 14.655 1.00 94.44 220 TYR A CA 1
ATOM 1768 C C . TYR A 1 220 ? -14.669 -4.391 16.040 1.00 94.44 220 TYR A C 1
ATOM 1770 O O . TYR A 1 220 ? -14.087 -3.359 16.394 1.00 94.44 220 TYR A O 1
ATOM 1778 N N . THR A 1 221 ? -15.506 -5.031 16.846 1.00 94.62 221 THR A N 1
ATOM 1779 C CA . THR A 1 221 ? -15.513 -4.811 18.294 1.00 94.62 221 THR A CA 1
ATOM 1780 C C . THR A 1 221 ? -14.187 -5.279 18.897 1.00 94.62 221 THR A C 1
ATOM 1782 O O . THR A 1 221 ? -13.397 -5.970 18.254 1.00 94.62 221 THR A O 1
ATOM 1785 N N . PHE A 1 222 ? -13.916 -4.904 20.148 1.00 93.94 222 PHE A N 1
ATOM 1786 C CA . PHE A 1 222 ? -12.685 -5.339 20.807 1.00 93.94 222 PHE A CA 1
ATOM 1787 C C . PHE A 1 222 ? -12.564 -6.868 20.917 1.00 93.94 222 PHE A C 1
ATOM 1789 O O . PHE A 1 222 ? -11.470 -7.395 20.743 1.00 93.94 222 PHE A O 1
ATOM 1796 N N . GLU A 1 223 ? -13.665 -7.586 21.143 1.00 91.06 223 GLU A N 1
ATOM 1797 C CA . GLU A 1 223 ? -13.644 -9.054 21.175 1.00 91.06 223 GLU A CA 1
ATOM 1798 C C . GLU A 1 223 ? -13.331 -9.643 19.794 1.00 91.06 223 GLU A C 1
ATOM 1800 O O . GLU A 1 223 ? -12.373 -10.398 19.661 1.00 91.06 223 GLU A O 1
ATOM 1805 N N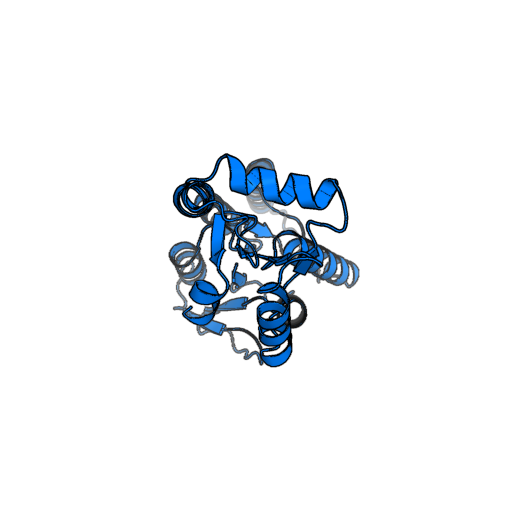 . GLU A 1 224 ? -14.039 -9.204 18.748 1.00 92.94 224 GLU A N 1
ATOM 1806 C CA . GLU A 1 224 ? -13.803 -9.667 17.369 1.00 92.94 224 GLU A CA 1
ATOM 1807 C C . GLU A 1 224 ? -12.382 -9.359 16.880 1.00 92.94 224 GLU A C 1
ATOM 1809 O O . GLU A 1 224 ? -11.808 -10.124 16.110 1.00 92.94 224 GLU A O 1
ATOM 1814 N N . PHE A 1 225 ? -11.792 -8.245 17.324 1.00 92.31 225 PHE A N 1
ATOM 1815 C CA . PHE A 1 225 ? -10.429 -7.886 16.946 1.00 92.31 225 PHE A CA 1
ATOM 1816 C C . PHE A 1 225 ? -9.375 -8.787 17.603 1.00 92.31 225 PHE A C 1
ATOM 1818 O O . PHE A 1 225 ? -8.348 -9.051 16.989 1.00 92.31 225 PHE A O 1
ATOM 1825 N N . LYS A 1 226 ? -9.609 -9.270 18.831 1.00 90.56 226 LYS A N 1
ATOM 1826 C CA . LYS A 1 226 ? -8.686 -10.199 19.511 1.00 90.56 226 LYS A CA 1
ATOM 1827 C C . LYS A 1 226 ? -8.694 -11.600 18.900 1.00 90.56 226 LYS A C 1
ATOM 1829 O O . LYS A 1 226 ? -7.717 -12.323 19.058 1.00 90.56 226 LYS A O 1
ATOM 1834 N N . GLU A 1 227 ? -9.806 -11.993 18.284 1.00 88.25 227 GLU A N 1
ATOM 1835 C CA . GLU A 1 227 ? -9.986 -13.310 17.659 1.00 88.25 227 GLU A CA 1
ATOM 1836 C C . GLU A 1 227 ? -9.448 -13.379 16.220 1.00 88.25 227 GLU A C 1
ATOM 1838 O O . GLU A 1 227 ? -9.369 -14.466 15.646 1.00 88.25 227 GLU A O 1
ATOM 1843 N N . LYS A 1 228 ? -9.099 -12.227 15.643 1.00 76.81 228 LYS A N 1
ATOM 1844 C CA . LYS A 1 228 ? -8.560 -12.074 14.291 1.00 76.81 228 LYS A CA 1
ATOM 1845 C C . LYS A 1 228 ? -7.075 -12.428 14.216 1.00 76.81 228 LYS A C 1
ATOM 1847 O O . LYS A 1 228 ? -6.696 -13.054 13.200 1.00 76.81 228 LYS A O 1
#

Solvent-accessible surface area (backbone atoms only — not comparable to full-atom values): 13004 Å² total; per-residue (Å²): 106,47,36,38,35,42,61,83,37,72,93,47,43,69,58,51,42,50,51,28,58,75,70,71,42,56,35,38,41,33,32,38,76,87,63,89,83,87,69,99,63,59,47,79,44,80,35,60,82,54,96,54,39,52,54,52,52,51,56,74,71,60,48,71,58,19,37,38,40,43,80,52,66,66,53,45,52,53,33,47,76,50,50,23,42,33,29,33,78,64,34,48,78,54,45,93,88,48,45,63,60,55,54,50,52,54,54,51,54,51,56,36,44,77,72,72,48,75,83,77,85,73,80,88,50,74,69,42,52,55,41,19,52,52,39,50,48,52,50,48,64,74,67,48,72,55,35,31,36,38,32,38,96,86,41,87,64,22,60,64,50,53,48,51,35,59,79,67,66,55,83,57,50,80,43,48,36,72,79,37,72,68,44,34,51,59,51,45,69,49,51,78,78,36,76,87,34,51,64,40,51,72,72,72,42,93,70,65,32,26,39,31,32,64,89,69,76,41,78,31,46,59,69,59,55,74,76,105